Protein AF-A0A7S3CG51-F1 (afdb_monomer_lite)

Radius of gyration: 29.02 Å; chains: 1; bounding box: 61×100×58 Å

Structure (mmCIF, N/CA/C/O backbone):
data_AF-A0A7S3CG51-F1
#
_entry.id   AF-A0A7S3CG51-F1
#
loop_
_atom_site.group_PDB
_atom_site.id
_atom_site.type_symbol
_atom_site.label_atom_id
_atom_site.label_alt_id
_atom_site.label_comp_id
_atom_site.label_asym_id
_atom_site.label_entity_id
_atom_site.label_seq_id
_atom_site.pdbx_PDB_ins_code
_atom_site.Cartn_x
_atom_site.Cartn_y
_atom_site.Cartn_z
_atom_site.occupancy
_atom_site.B_iso_or_equiv
_atom_site.auth_seq_id
_atom_site.auth_comp_id
_atom_site.auth_asym_id
_atom_site.auth_atom_id
_atom_site.pdbx_PDB_model_num
ATOM 1 N N . GLU A 1 1 ? 19.449 -39.402 -20.829 1.00 54.53 1 GLU A N 1
ATOM 2 C CA . GLU A 1 1 ? 18.403 -39.000 -21.798 1.00 54.53 1 GLU A CA 1
ATOM 3 C C . GLU A 1 1 ? 17.010 -38.851 -21.168 1.00 54.53 1 GLU A C 1
ATOM 5 O O . GLU A 1 1 ? 16.388 -37.809 -21.340 1.00 54.53 1 GLU A O 1
ATOM 10 N N . ASP A 1 2 ? 16.545 -39.793 -20.337 1.00 59.62 2 ASP A N 1
ATOM 11 C CA . ASP A 1 2 ? 15.170 -39.766 -19.788 1.00 59.62 2 ASP A CA 1
ATOM 12 C C . ASP A 1 2 ? 14.873 -38.621 -18.780 1.00 59.62 2 ASP A C 1
ATOM 14 O O . ASP A 1 2 ? 13.721 -38.248 -18.547 1.00 59.62 2 ASP A O 1
ATOM 18 N N . ARG A 1 3 ? 15.911 -37.997 -18.199 1.00 52.97 3 ARG A N 1
ATOM 19 C CA . ARG A 1 3 ? 15.779 -36.862 -17.258 1.00 52.97 3 ARG A CA 1
ATOM 20 C C . ARG A 1 3 ? 15.534 -35.525 -17.976 1.00 52.97 3 ARG A C 1
ATOM 22 O O . ARG A 1 3 ? 14.601 -34.810 -17.619 1.00 52.97 3 ARG A O 1
ATOM 29 N N . GLN A 1 4 ? 16.285 -35.253 -19.046 1.00 53.22 4 GLN A N 1
ATOM 30 C CA . GLN A 1 4 ? 16.147 -34.042 -19.872 1.00 53.22 4 GLN A CA 1
ATOM 31 C C . GLN A 1 4 ? 14.803 -34.004 -20.618 1.00 53.22 4 GLN A C 1
ATOM 33 O O . GLN A 1 4 ? 14.160 -32.958 -20.709 1.00 53.22 4 GLN A O 1
ATOM 38 N N . ALA A 1 5 ? 14.305 -35.158 -21.076 1.00 58.53 5 ALA A N 1
ATOM 39 C CA . ALA A 1 5 ? 12.991 -35.251 -21.716 1.00 58.53 5 ALA A CA 1
ATOM 40 C C . ALA A 1 5 ? 11.828 -34.936 -20.750 1.00 58.53 5 ALA A C 1
ATOM 42 O O . ALA A 1 5 ? 10.816 -34.345 -21.146 1.00 58.53 5 ALA A O 1
ATOM 43 N N . ARG A 1 6 ? 11.957 -35.301 -19.465 1.00 60.31 6 ARG A N 1
ATOM 44 C CA . ARG A 1 6 ? 10.964 -34.986 -18.421 1.00 60.31 6 ARG A CA 1
ATOM 45 C C . ARG A 1 6 ? 10.982 -33.508 -18.043 1.00 60.31 6 ARG A C 1
ATOM 47 O O . ARG A 1 6 ? 9.915 -32.933 -17.824 1.00 60.31 6 ARG A O 1
ATOM 54 N N . GLU A 1 7 ? 12.160 -32.903 -18.009 1.00 58.47 7 GLU A N 1
ATOM 55 C CA . GLU A 1 7 ? 12.359 -31.481 -17.729 1.00 58.47 7 GLU A CA 1
ATOM 56 C C . GLU A 1 7 ? 11.764 -30.608 -18.843 1.00 58.47 7 GLU A C 1
ATOM 58 O O . GLU A 1 7 ? 10.876 -29.796 -18.574 1.00 58.47 7 GLU A O 1
ATOM 63 N N . GLY A 1 8 ? 12.052 -30.923 -20.111 1.00 61.09 8 GLY A N 1
ATOM 64 C CA . GLY A 1 8 ? 11.446 -30.231 -21.255 1.00 61.09 8 GLY A CA 1
ATOM 65 C C . GLY A 1 8 ? 9.915 -30.366 -21.330 1.00 61.09 8 GLY A C 1
ATOM 66 O O . GLY A 1 8 ? 9.216 -29.446 -21.763 1.00 61.09 8 GLY A O 1
ATOM 67 N N . ARG A 1 9 ? 9.334 -31.484 -20.861 1.00 65.94 9 ARG A N 1
ATOM 68 C CA . ARG A 1 9 ? 7.866 -31.624 -20.738 1.00 65.94 9 ARG A CA 1
ATOM 69 C C . ARG A 1 9 ? 7.285 -30.774 -19.604 1.00 65.94 9 ARG A C 1
ATOM 71 O O . ARG A 1 9 ? 6.154 -30.297 -19.737 1.00 65.94 9 ARG A O 1
ATOM 78 N N . ARG A 1 10 ? 8.013 -30.589 -18.498 1.00 62.66 10 ARG A N 1
ATOM 79 C CA . ARG A 1 10 ? 7.592 -29.732 -17.375 1.00 62.66 10 ARG A CA 1
ATOM 80 C C . ARG A 1 10 ? 7.621 -28.260 -17.770 1.00 62.66 10 ARG A C 1
ATOM 82 O O . ARG A 1 10 ? 6.628 -27.570 -17.542 1.00 62.66 10 ARG A O 1
ATOM 89 N N . GLU A 1 11 ? 8.670 -27.817 -18.453 1.00 57.81 11 GLU A N 1
ATOM 90 C CA . GLU A 1 11 ? 8.788 -26.442 -18.950 1.00 57.81 11 GLU A CA 1
ATOM 91 C C . GLU A 1 11 ? 7.698 -26.097 -19.966 1.00 57.81 11 GLU A C 1
ATOM 93 O O . GLU A 1 11 ? 7.019 -25.080 -19.828 1.00 57.81 11 GLU A O 1
ATOM 98 N N . ARG A 1 12 ? 7.415 -26.991 -20.924 1.00 65.62 12 ARG A N 1
ATOM 99 C CA . ARG A 1 12 ? 6.317 -26.790 -21.889 1.00 65.62 12 ARG A CA 1
ATOM 100 C C . ARG A 1 12 ? 4.949 -26.698 -21.207 1.00 65.62 12 ARG A C 1
ATOM 102 O O . ARG A 1 12 ? 4.108 -25.898 -21.620 1.00 65.62 12 ARG A O 1
ATOM 109 N N . LYS A 1 13 ? 4.712 -27.480 -20.145 1.00 64.44 13 LYS A N 1
ATOM 110 C CA . LYS A 1 13 ? 3.481 -27.384 -19.337 1.00 64.44 13 LYS A CA 1
ATOM 111 C C . LYS A 1 13 ? 3.416 -26.075 -18.544 1.00 64.44 13 LYS A C 1
ATOM 113 O O . LYS A 1 13 ? 2.346 -25.468 -18.491 1.00 64.44 13 LYS A O 1
ATOM 118 N N . ALA A 1 14 ? 4.531 -25.629 -17.966 1.00 58.81 14 ALA A N 1
ATOM 119 C CA . ALA A 1 14 ? 4.616 -24.363 -17.241 1.00 58.81 14 ALA A CA 1
ATOM 120 C C . ALA A 1 14 ? 4.381 -23.164 -18.173 1.00 58.81 14 ALA A C 1
ATOM 122 O O . ALA A 1 14 ? 3.561 -22.302 -17.863 1.00 58.81 14 ALA A O 1
ATOM 123 N N . PHE A 1 15 ? 4.998 -23.160 -19.357 1.00 55.56 15 PHE A N 1
ATOM 124 C CA . PHE A 1 15 ? 4.798 -22.140 -20.386 1.00 55.56 15 PHE A CA 1
ATOM 125 C C . PHE A 1 15 ? 3.338 -22.074 -20.852 1.00 55.56 15 PHE A C 1
ATOM 127 O O . PHE A 1 15 ? 2.739 -21.000 -20.901 1.00 55.56 15 PHE A O 1
ATOM 134 N N . ARG A 1 16 ? 2.711 -23.231 -21.108 1.00 60.44 16 ARG A N 1
ATOM 135 C CA . ARG A 1 16 ? 1.299 -23.294 -21.517 1.00 60.44 16 ARG A CA 1
ATOM 136 C C . ARG A 1 16 ? 0.353 -22.795 -20.419 1.00 60.44 16 ARG A C 1
ATOM 138 O O . ARG A 1 16 ? -0.634 -22.136 -20.735 1.00 60.44 16 ARG A O 1
ATOM 145 N N . ARG A 1 17 ? 0.666 -23.055 -19.142 1.00 57.91 17 ARG A N 1
ATOM 146 C CA . ARG A 1 17 ? -0.070 -22.494 -17.995 1.00 57.91 17 ARG A CA 1
ATOM 147 C C . ARG A 1 17 ? 0.097 -20.977 -17.890 1.00 57.91 17 ARG A C 1
ATOM 149 O O . ARG A 1 17 ? -0.910 -20.294 -17.751 1.00 57.91 17 ARG A O 1
ATOM 156 N N . ARG A 1 18 ? 1.320 -20.450 -18.023 1.00 61.66 18 ARG A N 1
ATOM 157 C CA . ARG A 1 18 ? 1.586 -18.997 -18.016 1.00 61.66 18 ARG A CA 1
ATOM 158 C C . ARG A 1 18 ? 0.823 -18.282 -19.136 1.00 61.66 18 ARG A C 1
ATOM 160 O O . ARG A 1 18 ? 0.138 -17.301 -18.872 1.00 61.66 18 ARG A O 1
ATOM 167 N N . LYS A 1 19 ? 0.831 -18.844 -20.350 1.00 50.97 19 LYS A N 1
ATOM 168 C CA . LYS A 1 19 ? 0.079 -18.307 -21.496 1.00 50.97 19 LYS A CA 1
ATOM 169 C C . LYS A 1 19 ? -1.438 -18.312 -21.261 1.00 50.97 19 LYS A C 1
ATOM 171 O O . LYS A 1 19 ? -2.120 -17.369 -21.640 1.00 50.97 19 LYS A O 1
ATOM 176 N N . LEU A 1 20 ? -1.973 -19.344 -20.604 1.00 51.50 20 LEU A N 1
ATOM 177 C CA . LEU A 1 20 ? -3.402 -19.423 -20.279 1.00 51.50 20 LEU A CA 1
ATOM 178 C C . LEU A 1 20 ? -3.821 -18.389 -19.219 1.00 51.50 20 LEU A C 1
ATOM 180 O O . LEU A 1 20 ? -4.910 -17.825 -19.313 1.00 51.50 20 LEU A O 1
ATOM 184 N N . VAL A 1 21 ? -2.964 -18.139 -18.223 1.00 53.03 21 VAL A N 1
ATOM 185 C CA . VAL A 1 21 ? -3.196 -17.108 -17.199 1.00 53.03 21 VAL A CA 1
ATOM 186 C C . VAL A 1 21 ? -3.175 -15.716 -17.831 1.00 53.03 21 VAL A C 1
ATOM 188 O O . VAL A 1 21 ? -4.117 -14.962 -17.609 1.00 53.03 21 VAL A O 1
ATOM 191 N N . ALA A 1 22 ? -2.193 -15.419 -18.689 1.00 44.12 22 ALA A N 1
ATOM 192 C CA . ALA A 1 22 ? -2.109 -14.146 -19.412 1.00 44.12 22 ALA A CA 1
ATOM 193 C C . ALA A 1 22 ? -3.380 -13.862 -20.235 1.00 44.12 22 ALA A C 1
ATOM 195 O O . ALA A 1 22 ? -4.021 -12.833 -20.046 1.00 44.12 22 ALA A O 1
ATOM 196 N N . VAL A 1 23 ? -3.845 -14.838 -21.026 1.00 48.78 23 VAL A N 1
ATOM 197 C CA . VAL A 1 23 ? -5.088 -14.712 -21.815 1.00 48.78 23 VAL A CA 1
ATOM 198 C C . VAL A 1 23 ? -6.322 -14.504 -20.923 1.00 48.78 23 VAL A C 1
ATOM 200 O O . VAL A 1 23 ? -7.277 -13.826 -21.309 1.00 48.78 23 VAL A O 1
ATOM 203 N N . ARG A 1 24 ? -6.350 -15.090 -19.718 1.00 50.72 24 ARG A N 1
ATOM 204 C CA . ARG A 1 24 ? -7.465 -14.911 -18.774 1.00 50.72 24 ARG A CA 1
ATOM 205 C C . ARG A 1 24 ? -7.469 -13.511 -18.155 1.00 50.72 24 ARG A C 1
ATOM 207 O O . ARG A 1 24 ? -8.556 -12.967 -17.959 1.00 50.72 24 ARG A O 1
ATOM 214 N N . VAL A 1 25 ? -6.292 -12.949 -17.880 1.00 49.88 25 VAL A N 1
ATOM 215 C CA . VAL A 1 25 ? -6.116 -11.579 -17.375 1.00 49.88 25 VAL A CA 1
ATOM 216 C C . VAL A 1 25 ? -6.491 -10.561 -18.452 1.00 49.88 25 VAL A C 1
ATOM 218 O O . VAL A 1 25 ? -7.339 -9.712 -18.189 1.00 49.88 25 VAL A O 1
ATOM 221 N N . GLU A 1 26 ? -5.991 -10.714 -19.682 1.00 45.69 26 GLU A N 1
ATOM 222 C CA . GLU A 1 26 ? -6.343 -9.859 -20.831 1.00 45.69 26 GLU A CA 1
ATOM 223 C C . GLU A 1 26 ? -7.862 -9.804 -21.050 1.00 45.69 26 GLU A C 1
ATOM 225 O O . GLU A 1 26 ? -8.464 -8.730 -21.069 1.00 45.69 26 GLU A O 1
ATOM 230 N N . ARG A 1 27 ? -8.528 -10.967 -21.091 1.00 54.94 27 ARG A N 1
ATOM 231 C CA . ARG A 1 27 ? -9.995 -11.049 -21.232 1.00 54.94 27 ARG A CA 1
ATOM 232 C C . ARG A 1 27 ? -10.758 -10.513 -20.019 1.00 54.94 27 ARG A C 1
ATOM 234 O O . ARG A 1 27 ? -11.945 -10.197 -20.125 1.00 54.94 27 ARG A O 1
ATOM 241 N N . GLY A 1 28 ? -10.149 -10.509 -18.835 1.00 56.53 28 GLY A N 1
ATOM 242 C CA . GLY A 1 28 ? -10.710 -9.871 -17.644 1.00 56.53 28 GLY A CA 1
ATOM 243 C C . GLY A 1 28 ? -10.688 -8.352 -17.788 1.00 56.53 28 GLY A C 1
ATOM 244 O O . GLY A 1 28 ? -11.709 -7.697 -17.592 1.00 56.53 28 GLY A O 1
ATOM 245 N N . MET A 1 29 ? -9.554 -7.819 -18.233 1.00 44.84 29 MET A N 1
ATOM 246 C CA . MET A 1 29 ? -9.313 -6.388 -18.368 1.00 44.84 29 MET A CA 1
ATOM 247 C C . MET A 1 29 ? -10.099 -5.766 -19.530 1.00 44.84 29 MET A C 1
ATOM 249 O O . MET A 1 29 ? -10.729 -4.728 -19.345 1.00 44.84 29 MET A O 1
ATOM 253 N N . GLU A 1 30 ? -10.201 -6.439 -20.682 1.00 49.62 30 GLU A N 1
ATOM 254 C CA . GLU A 1 30 ? -11.070 -5.999 -21.788 1.00 49.62 30 GLU A CA 1
ATOM 255 C C . GLU A 1 30 ? -12.542 -5.878 -21.368 1.00 49.62 30 GLU A C 1
ATOM 257 O O . GLU A 1 30 ? -13.256 -4.984 -21.827 1.00 49.62 30 GLU A O 1
ATOM 262 N N . ARG A 1 31 ? -13.017 -6.754 -20.472 1.00 59.53 31 ARG A N 1
ATOM 263 C CA . ARG A 1 31 ? -14.387 -6.682 -19.939 1.00 59.53 31 ARG A CA 1
ATOM 264 C C . ARG A 1 31 ? -14.586 -5.489 -19.009 1.00 59.53 31 ARG A C 1
ATOM 266 O O . ARG A 1 31 ? -15.655 -4.881 -19.047 1.00 59.53 31 ARG A O 1
ATOM 273 N N . VAL A 1 32 ? -13.572 -5.137 -18.221 1.00 52.94 32 VAL A N 1
ATOM 274 C CA . VAL A 1 32 ? -13.582 -3.939 -17.366 1.00 52.94 32 VAL A CA 1
ATOM 275 C C . VAL A 1 32 ? -13.578 -2.672 -18.224 1.00 52.94 32 VAL A C 1
ATOM 277 O O . VAL A 1 32 ? -14.420 -1.799 -18.023 1.00 52.94 32 VAL A O 1
ATOM 280 N N . LEU A 1 33 ? -12.718 -2.610 -19.246 1.00 45.56 33 LEU A N 1
ATOM 281 C CA . LEU A 1 33 ? -12.627 -1.465 -20.158 1.00 45.56 33 LEU A CA 1
ATOM 282 C C . LEU A 1 33 ? -13.911 -1.274 -20.982 1.00 45.56 33 LEU A C 1
ATOM 284 O O . LEU A 1 33 ? -14.405 -0.153 -21.099 1.00 45.56 33 LEU A O 1
ATOM 288 N N . ARG A 1 34 ? -14.519 -2.362 -21.480 1.00 52.03 34 ARG A N 1
ATOM 289 C CA . ARG A 1 34 ? -15.816 -2.300 -22.178 1.00 52.03 34 ARG A CA 1
ATOM 290 C C . ARG A 1 34 ? -16.937 -1.792 -21.270 1.00 52.03 34 ARG A C 1
ATOM 292 O O . ARG A 1 34 ? -17.742 -0.974 -21.711 1.00 52.03 34 ARG A O 1
ATOM 299 N N . ARG A 1 35 ? -16.964 -2.209 -19.998 1.00 56.00 35 ARG A N 1
ATOM 300 C CA . ARG A 1 35 ? -17.926 -1.691 -19.009 1.00 56.00 35 ARG A CA 1
ATOM 301 C C . ARG A 1 35 ? -17.716 -0.202 -18.731 1.00 56.00 35 ARG A C 1
ATOM 303 O O . ARG A 1 35 ? -18.694 0.542 -18.746 1.00 56.00 35 ARG A O 1
ATOM 310 N N . ALA A 1 36 ? -16.469 0.244 -18.579 1.00 45.34 36 ALA A N 1
ATOM 311 C CA . ALA A 1 36 ? -16.141 1.658 -18.386 1.00 45.34 36 ALA A CA 1
ATOM 312 C C . ALA A 1 36 ? -16.573 2.530 -19.582 1.00 45.34 36 ALA A C 1
ATOM 314 O O . ALA A 1 36 ? -17.086 3.628 -19.390 1.00 45.34 36 ALA A O 1
ATOM 315 N N . SER A 1 37 ? -16.456 2.014 -20.812 1.00 45.22 37 SER A N 1
ATOM 316 C CA . SER A 1 37 ? -16.889 2.716 -22.032 1.00 45.22 37 SER A CA 1
ATOM 317 C C . SER A 1 37 ? -18.409 2.751 -22.261 1.00 45.22 37 SER A C 1
ATOM 319 O O . SER A 1 37 ? -18.877 3.507 -23.106 1.00 45.22 37 SER A O 1
ATOM 321 N N . SER A 1 38 ? -19.182 1.947 -21.522 1.00 47.28 38 SER A N 1
ATOM 322 C CA . SER A 1 38 ? -20.647 1.851 -21.656 1.00 47.28 38 SER A CA 1
ATOM 323 C C . SER A 1 38 ? -21.433 2.718 -20.662 1.00 47.28 38 SER A C 1
ATOM 325 O O . SER A 1 38 ? -22.662 2.707 -20.678 1.00 47.28 38 SER A O 1
ATOM 327 N N . LEU A 1 39 ? -20.744 3.473 -19.799 1.00 41.91 39 LEU A N 1
ATOM 328 C CA . LEU A 1 39 ? -21.374 4.376 -18.836 1.00 41.91 39 LEU A CA 1
ATOM 329 C C . LEU A 1 39 ? -21.783 5.700 -19.520 1.00 41.91 39 LEU A C 1
ATOM 331 O O . LEU A 1 39 ? -20.926 6.384 -20.090 1.00 41.91 39 LEU A O 1
ATOM 335 N N . PRO A 1 40 ? -23.064 6.110 -19.466 1.00 37.38 40 PRO A N 1
ATOM 336 C CA . PRO A 1 40 ? -23.497 7.386 -20.022 1.00 37.38 40 PRO A CA 1
ATOM 337 C C . PRO A 1 40 ? -23.028 8.530 -19.110 1.00 37.38 40 PRO A C 1
ATOM 339 O O . PRO A 1 40 ? -23.548 8.712 -18.014 1.00 37.38 40 PRO A O 1
ATOM 342 N N . GLY A 1 41 ? -22.030 9.301 -19.556 1.00 44.19 41 GLY A N 1
ATOM 343 C CA . GLY A 1 41 ? -21.537 10.467 -18.807 1.00 44.19 41 GLY A CA 1
ATOM 344 C C . GLY A 1 41 ? -20.186 11.047 -19.237 1.00 44.19 41 GLY A C 1
ATOM 345 O O . GLY A 1 41 ? -19.876 12.177 -18.872 1.00 44.19 41 GLY A O 1
ATOM 346 N N . ALA A 1 42 ? -19.392 10.346 -20.052 1.00 38.97 42 ALA A N 1
ATOM 347 C CA . ALA A 1 42 ? -18.091 10.846 -20.506 1.00 38.97 42 ALA A CA 1
ATOM 348 C C . ALA A 1 42 ? -18.226 11.897 -21.631 1.00 38.97 42 ALA A C 1
ATOM 350 O O . ALA A 1 42 ? -17.941 11.633 -22.801 1.00 38.97 42 ALA A O 1
ATOM 351 N N . ARG A 1 43 ? -18.663 13.117 -21.292 1.00 33.84 43 ARG A N 1
ATOM 352 C CA . ARG A 1 43 ? -18.442 14.287 -22.153 1.00 33.84 43 ARG A CA 1
ATOM 353 C C . ARG A 1 43 ? -16.974 14.701 -22.045 1.00 33.84 43 ARG A C 1
ATOM 355 O O . ARG A 1 43 ? -16.485 15.023 -20.969 1.00 33.84 43 ARG A O 1
ATOM 362 N N . ARG A 1 44 ? -16.284 14.681 -23.187 1.00 42.22 44 ARG A N 1
ATOM 363 C CA . ARG A 1 44 ? -14.922 15.191 -23.377 1.00 42.22 44 ARG A CA 1
ATOM 364 C C . ARG A 1 44 ? -14.882 16.695 -23.086 1.00 42.22 44 ARG A C 1
ATOM 366 O O . ARG A 1 44 ? -15.563 17.451 -23.773 1.00 42.22 44 ARG A O 1
ATOM 373 N N . SER A 1 45 ? -14.044 17.131 -22.149 1.00 28.94 45 SER A N 1
ATOM 374 C CA . SER A 1 45 ? -13.582 18.520 -22.068 1.00 28.94 45 SER A CA 1
ATOM 375 C C . SER A 1 45 ? -12.127 18.587 -22.533 1.00 28.94 45 SER A C 1
ATOM 377 O O . SER A 1 45 ? -11.190 18.404 -21.761 1.00 28.94 45 SER A O 1
ATOM 379 N N . THR A 1 46 ? -11.937 18.820 -23.826 1.00 36.75 46 THR A N 1
ATOM 380 C CA . THR A 1 46 ? -10.688 19.363 -24.363 1.00 36.75 46 THR A CA 1
ATOM 381 C C . THR A 1 46 ? -10.671 20.858 -24.059 1.00 36.75 46 THR A C 1
ATOM 383 O O . THR A 1 46 ? -11.465 21.602 -24.631 1.00 36.75 46 THR A O 1
ATOM 386 N N . GLY A 1 47 ? -9.802 21.299 -23.154 1.00 27.81 47 GLY A N 1
ATOM 387 C CA . GLY A 1 47 ? -9.632 22.713 -22.826 1.00 27.81 47 GLY A CA 1
ATOM 388 C C . GLY A 1 47 ? -8.254 22.950 -22.230 1.00 27.81 47 GLY A C 1
ATOM 389 O O . GLY A 1 47 ? -8.020 22.644 -21.068 1.00 27.81 47 GLY A O 1
ATOM 390 N N . ALA A 1 48 ? -7.337 23.437 -23.062 1.00 29.38 48 ALA A N 1
ATOM 391 C CA . ALA A 1 48 ? -5.998 23.855 -22.678 1.00 29.38 48 ALA A CA 1
ATOM 392 C C . ALA A 1 48 ? -6.052 25.061 -21.720 1.00 29.38 48 ALA A C 1
ATOM 394 O O . ALA A 1 48 ? -6.791 26.012 -21.969 1.00 29.38 48 ALA A O 1
ATOM 395 N N . CYS A 1 49 ? -5.241 25.042 -20.660 1.00 24.31 49 CYS A N 1
ATOM 396 C CA . CYS A 1 49 ? -4.995 26.196 -19.793 1.00 24.31 49 CYS A CA 1
ATOM 397 C C . CYS A 1 49 ? -3.818 27.026 -20.333 1.00 24.31 49 CYS A C 1
ATOM 399 O O . CYS A 1 49 ? -2.716 26.483 -20.433 1.00 24.31 49 CYS A O 1
ATOM 401 N N . PRO A 1 50 ? -3.981 28.334 -20.603 1.00 30.78 50 PRO A N 1
ATOM 402 C CA . PRO A 1 50 ? -2.865 29.254 -20.740 1.00 30.78 50 PRO A CA 1
ATOM 403 C C . PRO A 1 50 ? -2.736 30.096 -19.462 1.00 30.78 50 PRO A C 1
ATOM 405 O O . PRO A 1 50 ? -3.621 30.884 -19.134 1.00 30.78 50 PRO A O 1
ATOM 408 N N . VAL A 1 51 ? -1.617 29.970 -18.747 1.00 27.31 51 VAL A N 1
ATOM 409 C CA . VAL A 1 51 ? -1.219 30.942 -17.718 1.00 27.31 51 VAL A CA 1
ATOM 410 C C . VAL A 1 51 ? 0.150 31.480 -18.093 1.00 27.31 51 VAL A C 1
ATOM 412 O O . VAL A 1 51 ? 1.161 30.834 -17.855 1.00 27.31 51 VAL A O 1
ATOM 415 N N . LEU A 1 52 ? 0.163 32.664 -18.702 1.00 26.14 52 LEU A N 1
ATOM 416 C CA . LEU A 1 52 ? 1.304 33.575 -18.774 1.00 26.14 52 LEU A CA 1
ATOM 417 C C . LEU A 1 52 ? 0.772 34.949 -19.195 1.00 26.14 52 LEU A C 1
ATOM 419 O O . LEU A 1 52 ? 0.327 35.099 -20.329 1.00 26.14 52 LEU A O 1
ATOM 423 N N . ALA A 1 53 ? 0.811 35.929 -18.284 1.00 25.66 53 ALA A N 1
ATOM 424 C CA . ALA A 1 53 ? 1.312 37.290 -18.529 1.00 25.66 53 ALA A CA 1
ATOM 425 C C . ALA A 1 53 ? 0.792 38.323 -17.507 1.00 25.66 53 ALA A C 1
ATOM 427 O O . ALA A 1 53 ? -0.412 38.503 -17.356 1.00 25.66 53 ALA A O 1
ATOM 428 N N . ARG A 1 54 ? 1.753 39.126 -17.010 1.00 28.62 54 ARG A N 1
ATOM 429 C CA . ARG A 1 54 ? 1.644 40.515 -16.499 1.00 28.62 54 ARG A CA 1
ATOM 430 C C . ARG A 1 54 ? 1.057 40.668 -15.079 1.00 28.62 54 ARG A C 1
ATOM 432 O O . ARG A 1 54 ? 0.084 40.028 -14.737 1.00 28.62 54 ARG A O 1
ATOM 439 N N . ARG A 1 55 ? 1.587 41.530 -14.202 1.00 27.33 55 ARG A N 1
ATOM 440 C CA . ARG A 1 55 ? 2.345 42.777 -14.413 1.00 27.33 55 ARG A CA 1
ATOM 441 C C . ARG A 1 55 ? 3.102 43.169 -13.134 1.00 27.33 55 ARG A C 1
ATOM 443 O O . ARG A 1 55 ? 2.659 42.868 -12.033 1.00 27.33 55 ARG A O 1
ATOM 450 N N . ALA A 1 56 ? 4.213 43.869 -13.328 1.00 24.72 56 ALA A N 1
ATOM 451 C CA . ALA A 1 56 ? 4.970 44.578 -12.309 1.00 24.72 56 ALA A CA 1
ATOM 452 C C . ALA A 1 56 ? 4.424 46.003 -12.071 1.00 24.72 56 ALA A C 1
ATOM 454 O O . ALA A 1 56 ? 3.793 46.567 -12.965 1.00 24.72 56 ALA A O 1
ATOM 455 N N . ALA A 1 57 ? 4.851 46.553 -10.928 1.00 26.14 57 ALA A N 1
ATOM 456 C CA . ALA A 1 57 ? 5.195 47.952 -10.646 1.00 26.14 57 ALA A CA 1
ATOM 457 C C . ALA A 1 57 ? 4.147 48.915 -10.041 1.00 26.14 57 ALA A C 1
ATOM 459 O O . ALA A 1 57 ? 2.980 48.915 -10.412 1.00 26.14 57 ALA A O 1
ATOM 460 N N . GLU A 1 58 ? 4.717 49.782 -9.182 1.00 29.48 58 GLU A N 1
ATOM 461 C CA . GLU A 1 58 ? 4.251 51.076 -8.638 1.00 29.48 58 GLU A CA 1
ATOM 462 C C . GLU A 1 58 ? 3.428 51.028 -7.329 1.00 29.48 58 GLU A C 1
ATOM 464 O O . GLU A 1 58 ? 2.506 50.238 -7.202 1.00 29.48 58 GLU A O 1
ATOM 469 N N . SER A 1 59 ? 3.654 51.839 -6.281 1.00 27.19 59 SER A N 1
ATOM 470 C CA . SER A 1 59 ? 4.671 52.856 -5.927 1.00 27.19 59 SER A CA 1
ATOM 471 C C . SER A 1 59 ? 4.282 53.513 -4.578 1.00 27.19 59 SER A C 1
ATOM 473 O O . SER A 1 59 ? 3.091 53.682 -4.341 1.00 27.19 59 SER A O 1
ATOM 475 N N . GLY A 1 60 ? 5.264 53.982 -3.782 1.00 26.36 60 GLY A N 1
ATOM 476 C CA . GLY A 1 60 ? 5.147 55.078 -2.778 1.00 26.36 60 GLY A CA 1
ATOM 477 C C . GLY A 1 60 ? 4.526 54.706 -1.417 1.00 26.36 60 GLY A C 1
ATOM 478 O O . GLY A 1 60 ? 3.424 54.190 -1.369 1.00 26.36 60 GLY A O 1
ATOM 479 N N . GLY A 1 61 ? 5.196 54.840 -0.259 1.00 25.05 61 GLY A N 1
ATOM 480 C CA . GLY A 1 61 ? 5.599 56.098 0.413 1.00 25.05 61 GLY A CA 1
ATOM 481 C C . GLY A 1 61 ? 4.424 56.619 1.278 1.00 25.05 61 GLY A C 1
ATOM 482 O O . GLY A 1 61 ? 3.331 56.727 0.757 1.00 25.05 61 GLY A O 1
ATOM 483 N N . ALA A 1 62 ? 4.484 56.967 2.570 1.00 30.05 62 ALA A N 1
ATOM 484 C CA . ALA A 1 62 ? 5.563 57.323 3.481 1.00 30.05 62 ALA A CA 1
ATOM 485 C C . ALA A 1 62 ? 5.062 57.342 4.959 1.00 30.05 62 ALA A C 1
ATOM 487 O O . ALA A 1 62 ? 3.904 57.637 5.219 1.00 30.05 62 ALA A O 1
ATOM 488 N N . ARG A 1 63 ? 5.983 57.042 5.894 1.00 29.20 63 ARG A N 1
ATOM 489 C CA . ARG A 1 63 ? 6.318 57.695 7.194 1.00 29.20 63 ARG A CA 1
ATOM 490 C C . ARG A 1 63 ? 5.261 58.411 8.077 1.00 29.20 63 ARG A C 1
ATOM 492 O O . ARG A 1 63 ? 4.584 59.321 7.625 1.00 29.20 63 ARG A O 1
ATOM 499 N N . GLY A 1 64 ? 5.403 58.199 9.401 1.00 27.62 64 GLY A N 1
ATOM 500 C CA . GLY A 1 64 ? 5.155 59.199 10.472 1.00 27.62 64 GLY A CA 1
ATOM 501 C C . GLY A 1 64 ? 4.393 58.655 11.695 1.00 27.62 64 GLY A C 1
ATOM 502 O O . GLY A 1 64 ? 3.175 58.618 11.680 1.00 27.62 64 GLY A O 1
ATOM 503 N N . LEU A 1 65 ? 5.049 58.003 12.664 1.00 30.00 65 LEU A N 1
ATOM 504 C CA . LEU A 1 65 ? 5.480 58.521 13.987 1.00 30.00 65 LEU A CA 1
ATOM 505 C C . LEU A 1 65 ? 4.425 59.225 14.882 1.00 30.00 65 LEU A C 1
ATOM 507 O O . LEU A 1 65 ? 4.042 60.360 14.637 1.00 30.00 65 LEU A O 1
ATOM 511 N N . LEU A 1 66 ? 4.176 58.556 16.023 1.00 27.66 66 LEU A N 1
ATOM 512 C CA . LEU A 1 66 ? 4.038 59.046 17.411 1.00 27.66 66 LEU A CA 1
ATOM 513 C C . LEU A 1 66 ? 2.913 60.028 17.795 1.00 27.66 66 LEU A C 1
ATOM 515 O O . LEU A 1 66 ? 2.956 61.202 17.448 1.00 27.66 66 LEU A O 1
ATOM 519 N N . ARG A 1 67 ? 2.097 59.610 18.782 1.00 30.17 67 ARG A N 1
ATOM 520 C CA . ARG A 1 67 ? 2.052 60.241 20.124 1.00 30.17 67 ARG A CA 1
ATOM 521 C C . ARG A 1 67 ? 1.261 59.413 21.154 1.00 30.17 67 ARG A C 1
ATOM 523 O O . ARG A 1 67 ? 0.244 58.812 20.837 1.00 30.17 67 ARG A O 1
ATOM 530 N N . GLN A 1 68 ? 1.778 59.402 22.385 1.00 29.56 68 GLN A N 1
ATOM 531 C CA . GLN A 1 68 ? 1.192 58.853 23.616 1.00 29.56 68 GLN A CA 1
ATOM 532 C C . GLN A 1 68 ? 0.270 59.874 24.322 1.00 29.56 68 GLN A C 1
ATOM 534 O O . GLN A 1 68 ? 0.448 61.077 24.139 1.00 29.56 68 GLN A O 1
ATOM 539 N N . GLY A 1 69 ? -0.597 59.387 25.225 1.00 28.88 69 GLY A N 1
ATOM 540 C CA . GLY A 1 69 ? -1.262 60.150 26.305 1.00 28.88 69 GLY A CA 1
ATOM 541 C C . GLY A 1 69 ? -2.688 59.641 26.570 1.00 28.88 69 GLY A C 1
ATOM 542 O O . GLY A 1 69 ? -3.549 59.831 25.727 1.00 28.88 69 GLY A O 1
ATOM 543 N N . ARG A 1 70 ? -2.911 58.761 27.559 1.00 29.53 70 ARG A N 1
ATOM 544 C CA . ARG A 1 70 ? -3.249 58.997 28.987 1.00 29.53 70 ARG A CA 1
ATOM 545 C C . ARG A 1 70 ? -4.742 59.276 29.274 1.00 29.53 70 ARG A C 1
ATOM 547 O O . ARG A 1 70 ? -5.246 60.332 28.931 1.00 29.53 70 ARG A O 1
ATOM 554 N N . ASP A 1 71 ? -5.298 58.335 30.046 1.00 27.97 71 ASP A N 1
ATOM 555 C CA . ASP A 1 71 ? -6.193 58.482 31.212 1.00 27.97 71 ASP A CA 1
ATOM 556 C C . ASP A 1 71 ? -7.680 58.861 31.039 1.00 27.97 71 ASP A C 1
ATOM 558 O O . ASP A 1 71 ? -8.036 59.705 30.224 1.00 27.97 71 ASP A O 1
ATOM 562 N N . GLY A 1 72 ? -8.538 58.261 31.883 1.00 28.14 72 GLY A N 1
ATOM 563 C CA . GLY A 1 72 ? -9.906 58.747 32.138 1.00 28.14 72 GLY A CA 1
ATOM 564 C C . GLY A 1 72 ? -11.064 57.740 32.035 1.00 28.14 72 GLY A C 1
ATOM 565 O O . GLY A 1 72 ? -11.682 57.594 30.988 1.00 28.14 72 GLY A O 1
ATOM 566 N N . THR A 1 73 ? -11.371 57.092 33.165 1.00 31.11 73 THR A N 1
ATOM 567 C CA . THR A 1 73 ? -12.719 56.912 33.765 1.00 31.11 73 THR A CA 1
ATOM 568 C C . THR A 1 73 ? -13.937 56.460 32.919 1.00 31.11 73 THR A C 1
ATOM 570 O O . THR A 1 73 ? -14.480 57.167 32.076 1.00 31.11 73 THR A O 1
ATOM 573 N N . ARG A 1 74 ? -14.490 55.291 33.298 1.00 33.50 74 ARG A N 1
ATOM 574 C CA . ARG A 1 74 ? -15.858 54.822 32.971 1.00 33.50 74 ARG A CA 1
ATOM 575 C C . ARG A 1 74 ? -16.937 55.698 33.626 1.00 33.50 74 ARG A C 1
ATOM 577 O O . ARG A 1 74 ? -16.765 56.098 34.777 1.00 33.50 74 ARG A O 1
ATOM 584 N N . PRO A 1 75 ? -18.128 55.770 33.004 1.00 33.69 75 PRO A N 1
ATOM 585 C CA . PRO A 1 75 ? -19.345 55.527 33.773 1.00 33.69 75 PRO A CA 1
ATOM 586 C C . PRO A 1 75 ? -20.311 54.523 33.121 1.00 33.69 75 PRO A C 1
ATOM 588 O O . PRO A 1 75 ? -20.246 54.184 31.941 1.00 33.69 75 PRO A O 1
ATOM 591 N N . SER A 1 76 ? -21.176 54.017 33.992 1.00 30.86 76 SER A N 1
ATOM 592 C CA . SER A 1 76 ? -22.197 52.982 33.853 1.00 30.86 76 SER A CA 1
ATOM 593 C C . SER A 1 76 ? -23.240 53.230 32.759 1.00 30.86 76 SER A C 1
ATOM 595 O O . SER A 1 76 ? -23.655 54.359 32.504 1.00 30.86 76 SER A O 1
ATOM 597 N N . ARG A 1 77 ? -23.756 52.139 32.173 1.00 34.38 77 ARG A N 1
ATOM 598 C CA . ARG A 1 77 ? -25.007 52.166 31.409 1.00 34.38 77 ARG A CA 1
ATOM 599 C C . ARG A 1 77 ? -25.824 50.885 31.611 1.00 34.38 77 ARG A C 1
ATOM 601 O O . ARG A 1 77 ? -25.453 49.805 31.172 1.00 34.38 77 ARG A O 1
ATOM 608 N N . THR A 1 78 ? -26.885 51.091 32.382 1.00 32.03 78 THR A N 1
ATOM 609 C CA . THR A 1 78 ? -28.230 50.504 32.416 1.00 32.03 78 THR A CA 1
ATOM 610 C C . THR A 1 78 ? -28.495 49.200 31.655 1.00 32.03 78 THR A C 1
ATOM 612 O O . THR A 1 78 ? -28.370 49.120 30.436 1.00 32.03 78 THR A O 1
ATOM 615 N N . VAL A 1 79 ? -28.983 48.219 32.417 1.00 37.50 79 VAL A N 1
ATOM 616 C CA . VAL A 1 79 ? -29.573 46.951 31.977 1.00 37.50 79 VAL A CA 1
ATOM 617 C C . VAL A 1 79 ? -30.881 47.222 31.225 1.00 37.50 79 VAL A C 1
ATOM 619 O O . VAL A 1 79 ? -31.797 47.828 31.777 1.00 37.50 79 VAL A O 1
ATOM 622 N N . LEU A 1 80 ? -30.975 46.751 29.982 1.00 34.25 80 LEU A N 1
ATOM 623 C CA . LEU A 1 80 ? -32.220 46.637 29.222 1.00 34.25 80 LEU A CA 1
ATOM 624 C C . LEU A 1 80 ? -32.382 45.170 28.816 1.00 34.25 80 LEU A C 1
ATOM 626 O O . LEU A 1 80 ? -31.544 44.610 28.111 1.00 34.25 80 LEU A O 1
ATOM 630 N N . SER A 1 81 ? -33.441 44.550 29.328 1.00 36.34 81 SER A N 1
ATOM 631 C CA . SER A 1 81 ? -33.823 43.163 29.069 1.00 36.34 81 SER A CA 1
ATOM 632 C C . SER A 1 81 ? -34.136 42.937 27.581 1.00 36.34 81 SER A C 1
ATOM 634 O O . SER A 1 81 ? -34.698 43.828 26.939 1.00 36.34 81 SER A O 1
ATOM 636 N N . PRO A 1 82 ? -33.813 41.761 27.015 1.00 38.72 82 PRO A N 1
ATOM 637 C CA . PRO A 1 82 ? -34.043 41.480 25.603 1.00 38.72 82 PRO A CA 1
ATOM 638 C C . PRO A 1 82 ? -35.536 41.258 25.289 1.00 38.72 82 PRO A C 1
ATOM 640 O O . PRO A 1 82 ? -36.287 40.797 26.153 1.00 38.72 82 PRO A O 1
ATOM 643 N N . PRO A 1 83 ? -35.978 41.540 24.049 1.00 38.41 83 PRO A N 1
ATOM 644 C CA . PRO A 1 83 ? -37.342 41.269 23.622 1.00 38.41 83 PRO A CA 1
ATOM 645 C C . PRO A 1 83 ? -37.586 39.762 23.470 1.00 38.41 83 PRO A C 1
ATOM 647 O O . PRO A 1 83 ? -36.747 39.012 22.967 1.00 38.41 83 PRO A O 1
ATOM 650 N N . VAL A 1 84 ? -38.775 39.341 23.900 1.00 37.62 84 VAL A N 1
ATOM 651 C CA . VAL A 1 84 ? -39.312 37.981 23.796 1.00 37.62 84 VAL A CA 1
ATOM 652 C C . VAL A 1 84 ? -39.345 37.556 22.326 1.00 37.62 84 VAL A C 1
ATOM 654 O O . VAL A 1 84 ? -40.084 38.119 21.520 1.00 37.62 84 VAL A O 1
ATOM 657 N N . ARG A 1 85 ? -38.532 36.558 21.967 1.00 35.97 85 ARG A N 1
ATOM 658 C CA . ARG A 1 85 ? -38.567 35.921 20.647 1.00 35.97 85 ARG A CA 1
ATOM 659 C C . ARG A 1 85 ? -39.609 34.805 20.685 1.00 35.97 85 ARG A C 1
ATOM 661 O O . ARG A 1 85 ? -39.542 33.931 21.545 1.00 35.97 85 ARG A O 1
ATOM 668 N N . ALA A 1 86 ? -40.572 34.869 19.768 1.00 35.19 86 ALA A N 1
ATOM 669 C CA . ALA A 1 86 ? -41.619 33.872 19.597 1.00 35.19 86 ALA A CA 1
ATOM 670 C C . ALA A 1 86 ? -41.023 32.458 19.492 1.00 35.19 86 ALA A C 1
ATOM 672 O O . ALA A 1 86 ? -40.096 32.220 18.713 1.00 35.19 86 ALA A O 1
ATOM 673 N N . ALA A 1 87 ? -41.560 31.535 20.291 1.00 34.50 87 ALA A N 1
ATOM 674 C CA . ALA A 1 87 ? -41.221 30.126 20.237 1.00 34.50 87 ALA A CA 1
ATOM 675 C C . ALA A 1 87 ? -41.691 29.550 18.897 1.00 34.50 87 ALA A C 1
ATOM 677 O O . ALA A 1 87 ? -42.879 29.328 18.678 1.00 34.50 87 ALA A O 1
ATOM 678 N N . VAL A 1 88 ? -40.745 29.317 17.993 1.00 33.59 88 VAL A N 1
ATOM 679 C CA . VAL A 1 88 ? -40.945 28.405 16.870 1.00 33.59 88 VAL A CA 1
ATOM 680 C C . VAL A 1 88 ? -40.831 27.005 17.455 1.00 33.59 88 VAL A C 1
ATOM 682 O O . VAL A 1 88 ? -39.750 26.579 17.857 1.00 33.59 88 VAL A O 1
ATOM 685 N N . SER A 1 89 ? -41.960 26.315 17.564 1.00 35.34 89 SER A N 1
ATOM 686 C CA . SER A 1 89 ? -42.009 24.888 17.849 1.00 35.34 89 SER A CA 1
ATOM 687 C C . SER A 1 89 ? -41.300 24.147 16.716 1.00 35.34 89 SER A C 1
ATOM 689 O O . SER A 1 89 ? -41.882 23.903 15.661 1.00 35.34 89 SER A O 1
ATOM 691 N N . SER A 1 90 ? -40.019 23.835 16.904 1.00 37.72 90 SER A N 1
ATOM 692 C CA . SER A 1 90 ? -39.317 22.900 16.036 1.00 37.72 90 SER A CA 1
ATOM 693 C C . SER A 1 90 ? -39.827 21.504 16.363 1.00 37.72 90 SER A C 1
ATOM 695 O O . SER A 1 90 ? -39.464 20.935 17.394 1.00 37.72 90 SER A O 1
ATOM 697 N N . GLU A 1 91 ? -40.686 20.972 15.501 1.00 36.28 91 GLU A N 1
ATOM 698 C CA . GLU A 1 91 ? -41.002 19.551 15.473 1.00 36.28 91 GLU A CA 1
ATOM 699 C C . GLU A 1 91 ? -39.689 18.768 15.400 1.00 36.28 91 GLU A C 1
ATOM 701 O O . GLU A 1 91 ? -38.968 18.780 14.398 1.00 36.28 91 GLU A O 1
ATOM 706 N N . SER A 1 92 ? -39.349 18.107 16.504 1.00 37.69 92 SER A N 1
ATOM 707 C CA . SER A 1 92 ? -38.278 17.129 16.569 1.00 37.69 92 SER A CA 1
ATOM 708 C C . SER A 1 92 ? -38.732 15.878 15.824 1.00 37.69 92 SER A C 1
ATOM 710 O O . SER A 1 92 ? -39.110 14.877 16.429 1.00 37.69 92 SER A O 1
ATOM 712 N N . GLY A 1 93 ? -38.715 15.935 14.494 1.00 36.62 93 GLY A N 1
ATOM 713 C CA . GLY A 1 93 ? -38.738 14.731 13.684 1.00 36.62 93 GLY A CA 1
ATOM 714 C C . GLY A 1 93 ? -37.450 13.971 13.966 1.00 36.62 93 GLY A C 1
ATOM 715 O O . GLY A 1 93 ? -36.396 14.301 13.417 1.00 36.62 93 GLY A O 1
ATOM 716 N N . SER A 1 94 ? -37.514 12.971 14.844 1.00 39.00 94 SER A N 1
ATOM 717 C CA . SER A 1 94 ? -36.482 11.951 14.967 1.00 39.00 94 SER A CA 1
ATOM 718 C C . SER A 1 94 ? -36.401 11.231 13.626 1.00 39.00 94 SER A C 1
ATOM 720 O O . SER A 1 94 ? -37.106 10.254 13.387 1.00 39.00 94 SER A O 1
ATOM 722 N N . LYS A 1 95 ? -35.575 11.751 12.712 1.00 45.72 95 LYS A N 1
ATOM 723 C CA . LYS A 1 95 ? -35.139 11.000 11.540 1.00 45.72 95 LYS A CA 1
ATOM 724 C C . LYS A 1 95 ? -34.492 9.741 12.093 1.00 45.72 95 LYS A C 1
ATOM 726 O O . LYS A 1 95 ? -33.396 9.823 12.649 1.00 45.72 95 LYS A O 1
ATOM 731 N N . GLU A 1 96 ? -35.176 8.605 11.981 1.00 46.91 96 GLU A N 1
ATOM 732 C CA . GLU A 1 96 ? -34.540 7.303 12.128 1.00 46.91 96 GLU A CA 1
ATOM 733 C C . GLU A 1 96 ? -33.268 7.356 11.287 1.00 46.91 96 GLU A C 1
ATOM 735 O O . GLU A 1 96 ? -33.314 7.532 10.064 1.00 46.91 96 GLU A O 1
ATOM 740 N N . LYS A 1 97 ? -32.110 7.312 11.953 1.00 53.97 97 LYS A N 1
ATOM 741 C CA . LYS A 1 97 ? -30.837 7.157 11.262 1.00 53.97 97 LYS A CA 1
ATOM 742 C C . LYS A 1 97 ? -30.950 5.821 10.538 1.00 53.97 97 LYS A C 1
ATOM 744 O O . LYS A 1 97 ? -30.829 4.782 11.178 1.00 53.97 97 LYS A O 1
ATOM 749 N N . LYS A 1 98 ? -31.231 5.839 9.228 1.00 51.56 98 LYS A N 1
ATOM 750 C CA . LYS A 1 98 ? -31.160 4.633 8.397 1.00 51.56 98 LYS A CA 1
ATOM 751 C C . LYS A 1 98 ? -29.803 3.999 8.670 1.00 51.56 98 LYS A C 1
ATOM 753 O O . LYS A 1 98 ? -28.776 4.618 8.386 1.00 51.56 98 LYS A O 1
ATOM 758 N N . ALA A 1 99 ? -29.818 2.816 9.280 1.00 62.84 99 ALA A N 1
ATOM 759 C CA . ALA A 1 99 ? -28.607 2.071 9.565 1.00 62.84 99 ALA A CA 1
ATOM 760 C C . ALA A 1 99 ? -27.831 1.911 8.25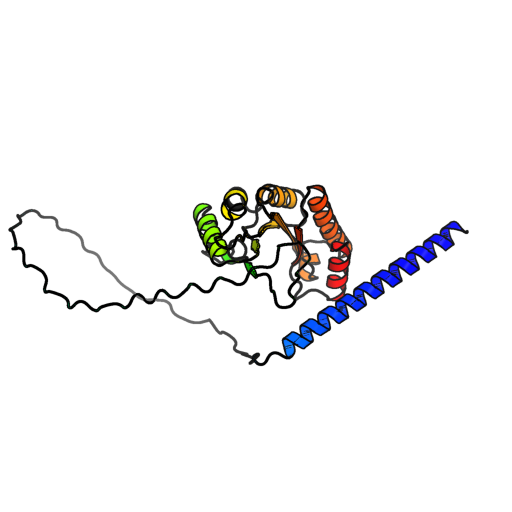5 1.00 62.84 99 ALA A C 1
ATOM 762 O O . ALA A 1 99 ? -28.421 1.602 7.212 1.00 62.84 99 ALA A O 1
ATOM 763 N N . ARG A 1 100 ? -26.522 2.183 8.289 1.00 65.38 100 ARG A N 1
ATOM 764 C CA . ARG A 1 100 ? -25.663 1.904 7.138 1.00 65.38 100 ARG A CA 1
ATOM 765 C C . ARG A 1 100 ? -25.809 0.410 6.810 1.00 65.38 100 ARG A C 1
ATOM 767 O O . ARG A 1 100 ? -25.849 -0.395 7.743 1.00 65.38 100 ARG A O 1
ATOM 774 N N . PRO A 1 101 ? -25.938 0.031 5.526 1.00 71.25 101 PRO A N 1
ATOM 775 C CA . PRO A 1 101 ? -25.965 -1.377 5.157 1.00 71.25 101 PRO A CA 1
ATOM 776 C C . PRO A 1 101 ? -24.717 -2.068 5.713 1.00 71.25 101 PRO A C 1
ATOM 778 O O . PRO A 1 101 ? -23.632 -1.482 5.720 1.00 71.25 101 PRO A O 1
ATOM 781 N N . LEU A 1 102 ? -24.894 -3.292 6.216 1.00 77.31 102 LEU A N 1
ATOM 782 C CA . LEU A 1 102 ? -23.807 -4.068 6.806 1.00 77.31 102 LEU A CA 1
ATOM 783 C C . LEU A 1 102 ? -22.685 -4.238 5.779 1.00 77.31 102 LEU A C 1
ATOM 785 O O . LEU A 1 102 ? -22.913 -4.707 4.663 1.00 77.31 102 LEU A O 1
ATOM 789 N N . ARG A 1 103 ? -21.475 -3.836 6.168 1.00 85.12 103 ARG A N 1
ATOM 790 C CA . ARG A 1 103 ? -20.281 -3.960 5.333 1.00 85.12 103 ARG A CA 1
ATOM 791 C C . ARG A 1 103 ? -19.890 -5.436 5.205 1.00 85.12 103 ARG A C 1
ATOM 793 O O . ARG A 1 103 ? -20.027 -6.185 6.178 1.00 85.12 103 ARG A O 1
ATOM 800 N N . PRO A 1 104 ? -19.384 -5.876 4.041 1.00 88.75 104 PRO A N 1
ATOM 801 C CA . PRO A 1 104 ? -18.843 -7.219 3.908 1.00 88.75 104 PRO A CA 1
ATOM 802 C C . PRO A 1 104 ? -17.628 -7.389 4.826 1.00 88.75 104 PRO A C 1
ATOM 804 O O . PRO A 1 104 ? -16.872 -6.447 5.071 1.00 88.75 104 PRO A O 1
ATOM 807 N N . LYS A 1 105 ? -17.412 -8.614 5.313 1.00 90.69 105 LYS A N 1
ATOM 808 C CA . LYS A 1 105 ? -16.226 -8.938 6.110 1.00 90.69 105 LYS A CA 1
ATOM 809 C C . LYS A 1 105 ? -14.960 -8.657 5.297 1.00 90.69 105 LYS A C 1
ATOM 811 O O . LYS A 1 105 ? -14.843 -9.098 4.152 1.00 90.69 105 LYS A O 1
ATOM 816 N N . TYR A 1 106 ? -13.988 -7.984 5.910 1.00 94.12 106 TYR A N 1
ATOM 817 C CA . TYR A 1 106 ? -12.698 -7.769 5.273 1.00 94.12 106 TYR A CA 1
ATOM 818 C C . TYR A 1 106 ? -11.925 -9.085 5.145 1.00 94.12 106 TYR A C 1
ATOM 820 O O . TYR A 1 106 ? -11.639 -9.765 6.131 1.00 94.12 106 TYR A O 1
ATOM 828 N N . VAL A 1 107 ? -11.591 -9.441 3.908 1.00 95.62 107 VAL A N 1
ATOM 829 C CA . VAL A 1 107 ? -10.687 -10.540 3.567 1.00 95.62 107 VAL A CA 1
ATOM 830 C C . VAL A 1 107 ? -9.731 -9.992 2.504 1.00 95.62 107 VAL A C 1
ATOM 832 O O . VAL A 1 107 ? -10.208 -9.515 1.463 1.00 95.62 107 VAL A O 1
ATOM 835 N N . PRO A 1 108 ? -8.402 -9.998 2.727 1.00 95.25 108 PRO A N 1
ATOM 836 C CA . PRO A 1 108 ? -7.441 -9.653 1.678 1.00 95.25 108 PRO A CA 1
ATOM 837 C C . PRO A 1 108 ? -7.759 -10.454 0.413 1.00 95.25 108 PRO A C 1
ATOM 839 O O . PRO A 1 108 ? -8.196 -11.584 0.541 1.00 95.25 108 PRO A O 1
ATOM 842 N N . ASN A 1 109 ? -7.596 -9.882 -0.783 1.00 94.75 109 ASN A N 1
ATOM 843 C CA . ASN A 1 109 ? -7.858 -10.515 -2.094 1.00 94.75 109 ASN A CA 1
ATOM 844 C C . ASN A 1 109 ? -9.299 -10.966 -2.445 1.00 94.75 109 ASN A C 1
ATOM 846 O O . ASN A 1 109 ? -9.512 -11.427 -3.569 1.00 94.75 109 ASN A O 1
ATOM 850 N N . LYS A 1 110 ? -10.292 -10.816 -1.556 1.00 95.12 110 LYS A N 1
ATOM 851 C CA . LYS A 1 110 ? -11.669 -11.284 -1.797 1.00 95.12 110 LYS A CA 1
ATOM 852 C C . LYS A 1 110 ? -12.718 -10.220 -1.471 1.00 95.12 110 LYS A C 1
ATOM 854 O O . LYS A 1 110 ? -12.696 -9.634 -0.394 1.00 95.12 110 LYS A O 1
ATOM 859 N N . ILE A 1 111 ? -13.669 -10.010 -2.382 1.00 93.75 111 ILE A N 1
ATOM 860 C CA . ILE A 1 111 ? -14.862 -9.175 -2.181 1.00 93.75 111 ILE A CA 1
ATOM 861 C C . ILE A 1 111 ? -16.080 -10.035 -2.535 1.00 93.75 111 ILE A C 1
ATOM 863 O O . ILE A 1 111 ? -16.164 -10.537 -3.654 1.00 93.75 111 ILE A O 1
ATOM 867 N N . ASP A 1 112 ? -16.975 -10.255 -1.570 1.00 89.56 112 ASP A N 1
ATOM 868 C CA . ASP A 1 112 ? -18.121 -11.163 -1.732 1.00 89.56 112 ASP A CA 1
ATOM 869 C C . ASP A 1 112 ? -19.271 -10.540 -2.537 1.00 89.56 112 ASP A C 1
ATOM 871 O O . ASP A 1 112 ? -19.889 -11.220 -3.355 1.00 89.56 112 ASP A O 1
ATOM 875 N N . ASP A 1 113 ? -19.545 -9.250 -2.333 1.00 90.69 113 ASP A N 1
ATOM 876 C CA . ASP A 1 113 ? -20.558 -8.519 -3.093 1.00 90.69 113 ASP A CA 1
ATOM 877 C C . ASP A 1 113 ? -19.930 -7.911 -4.362 1.00 90.69 113 ASP A C 1
ATOM 879 O O . ASP A 1 113 ? -19.063 -7.040 -4.254 1.00 90.69 113 ASP A O 1
ATOM 883 N N . PRO A 1 114 ? -20.360 -8.316 -5.574 1.00 90.50 114 PRO A N 1
ATOM 884 C CA . PRO A 1 114 ? -19.813 -7.799 -6.828 1.00 90.50 114 PRO A CA 1
ATOM 885 C C . PRO A 1 114 ? -20.074 -6.302 -7.061 1.00 90.50 114 PRO A C 1
ATOM 887 O O . PRO A 1 114 ? -19.467 -5.727 -7.965 1.00 90.50 114 PRO A O 1
ATOM 890 N N . ASN A 1 115 ? -20.972 -5.678 -6.294 1.00 92.19 115 ASN A N 1
ATOM 891 C CA . ASN A 1 115 ? -21.239 -4.241 -6.353 1.00 92.19 115 ASN A CA 1
ATOM 892 C C . ASN A 1 115 ? -20.428 -3.444 -5.324 1.00 92.19 115 ASN A C 1
ATOM 894 O O . ASN A 1 115 ? -20.445 -2.213 -5.358 1.00 92.19 115 ASN A O 1
ATOM 898 N N . TYR A 1 116 ? -19.726 -4.120 -4.412 1.00 93.81 116 TYR A N 1
ATOM 899 C CA . TYR A 1 116 ? -18.925 -3.454 -3.400 1.00 93.81 116 TYR A CA 1
ATOM 900 C C . TYR A 1 116 ? -17.587 -2.999 -3.980 1.00 93.81 116 TYR A C 1
ATOM 902 O O . TYR A 1 116 ? -16.816 -3.791 -4.525 1.00 93.81 116 TYR A O 1
ATOM 910 N N . VAL A 1 117 ? -17.290 -1.714 -3.812 1.00 95.50 117 VAL A N 1
ATOM 911 C CA . VAL A 1 117 ? -16.015 -1.107 -4.193 1.00 95.50 117 VAL A CA 1
ATOM 912 C C . VAL A 1 117 ? -15.328 -0.647 -2.920 1.00 95.50 117 VAL A C 1
ATOM 914 O O . VAL A 1 117 ? -15.877 0.176 -2.193 1.00 95.50 117 VAL A O 1
ATOM 917 N N . ARG A 1 118 ? -14.128 -1.174 -2.661 1.00 96.50 118 ARG A N 1
ATOM 918 C CA . ARG A 1 118 ? -13.305 -0.710 -1.541 1.00 96.50 118 ARG A CA 1
ATOM 919 C C . ARG A 1 118 ? -12.792 0.692 -1.831 1.00 96.50 118 ARG A C 1
ATOM 921 O O . ARG A 1 118 ? -12.188 0.921 -2.877 1.00 96.50 118 ARG A O 1
ATOM 928 N N . ILE A 1 119 ? -13.003 1.598 -0.890 1.00 97.88 119 ILE A N 1
ATOM 929 C CA . ILE A 1 119 ? -12.478 2.955 -0.937 1.00 97.88 119 ILE A CA 1
ATOM 930 C C . ILE A 1 119 ? -11.118 2.968 -0.247 1.00 97.88 119 ILE A C 1
ATOM 932 O O . ILE A 1 119 ? -11.019 2.790 0.968 1.00 97.88 119 ILE A O 1
ATOM 936 N N . PHE A 1 120 ? -10.080 3.162 -1.053 1.00 98.56 120 PHE A N 1
ATOM 937 C CA . PHE A 1 120 ? -8.708 3.345 -0.609 1.00 98.56 120 PHE A CA 1
ATOM 938 C C . PHE A 1 120 ? -8.397 4.842 -0.633 1.00 98.56 120 PHE A C 1
ATOM 940 O O . PHE A 1 120 ? -8.374 5.447 -1.704 1.00 98.56 120 PHE A O 1
ATOM 947 N N . ASP A 1 121 ? -8.190 5.437 0.539 1.00 98.62 121 ASP A N 1
ATOM 948 C CA . ASP A 1 121 ? -7.868 6.856 0.678 1.00 98.62 121 ASP A CA 1
ATOM 949 C C . ASP A 1 121 ? -6.359 7.060 0.871 1.00 98.62 121 ASP A C 1
ATOM 951 O O . ASP A 1 121 ? -5.748 6.455 1.754 1.00 98.62 121 ASP A O 1
ATOM 955 N N . THR A 1 122 ? -5.767 7.922 0.041 1.00 98.00 122 THR A N 1
ATOM 956 C CA . THR A 1 122 ? -4.342 8.292 0.070 1.00 98.00 122 THR A CA 1
ATOM 957 C C . THR A 1 122 ? -4.112 9.720 0.563 1.00 98.00 122 THR A C 1
ATOM 959 O O . THR A 1 122 ? -3.028 10.269 0.364 1.00 98.00 122 THR A O 1
ATOM 962 N N . THR A 1 123 ? -5.088 10.362 1.213 1.00 97.75 123 THR A N 1
ATOM 963 C CA . THR A 1 123 ? -4.983 11.772 1.635 1.00 97.75 123 THR A CA 1
ATOM 964 C C . THR A 1 123 ? -3.765 12.004 2.532 1.00 97.75 123 THR A C 1
ATOM 966 O O . THR A 1 123 ? -3.036 12.976 2.348 1.00 97.75 123 THR A O 1
ATOM 969 N N . LEU A 1 124 ? -3.495 11.077 3.456 1.00 97.50 124 LEU A N 1
ATOM 970 C CA . LEU A 1 124 ? -2.387 11.154 4.420 1.00 97.50 124 LEU A CA 1
ATOM 971 C C . LEU A 1 124 ? -1.010 10.799 3.841 1.00 97.50 124 LEU A C 1
ATOM 973 O O . LEU A 1 124 ? -0.011 10.871 4.556 1.00 97.50 124 LEU A O 1
ATOM 977 N N . ARG A 1 125 ? -0.958 10.409 2.565 1.00 96.44 125 ARG A N 1
ATOM 978 C CA . ARG A 1 125 ? 0.280 10.128 1.841 1.00 96.44 125 ARG A CA 1
ATOM 979 C C . ARG A 1 125 ? 0.389 11.018 0.617 1.00 96.44 125 ARG A C 1
ATOM 981 O O . ARG A 1 125 ? 1.239 11.894 0.574 1.00 96.44 125 ARG A O 1
ATOM 988 N N . ASP A 1 126 ? -0.423 10.764 -0.403 1.00 94.25 126 ASP A N 1
ATOM 989 C CA . ASP A 1 126 ? -0.297 11.412 -1.712 1.00 94.25 126 ASP A CA 1
ATOM 990 C C . ASP A 1 126 ? -0.872 12.829 -1.668 1.00 94.25 126 ASP A C 1
ATOM 992 O O . ASP A 1 126 ? -0.312 13.755 -2.247 1.00 94.25 126 ASP A O 1
ATOM 996 N N . GLY A 1 127 ? -1.933 13.022 -0.876 1.00 93.44 127 GLY A N 1
ATOM 997 C CA . GLY A 1 127 ? -2.476 14.349 -0.590 1.00 93.44 127 GLY A CA 1
ATOM 998 C C . GLY A 1 127 ? -1.450 15.268 0.079 1.00 93.44 127 GLY A C 1
ATOM 999 O O . GLY A 1 127 ? -1.265 16.401 -0.368 1.00 93.44 127 GLY A O 1
ATOM 1000 N N . GLU A 1 128 ? -0.727 14.763 1.082 1.00 92.62 128 GLU A N 1
ATOM 1001 C CA . GLU A 1 128 ? 0.328 15.504 1.792 1.00 92.62 128 GLU A CA 1
ATOM 1002 C C . GLU A 1 128 ? 1.505 15.914 0.885 1.00 92.62 128 GLU A C 1
ATOM 1004 O O . GLU A 1 128 ? 2.159 16.924 1.147 1.00 92.62 128 GLU A O 1
ATOM 1009 N N . GLN A 1 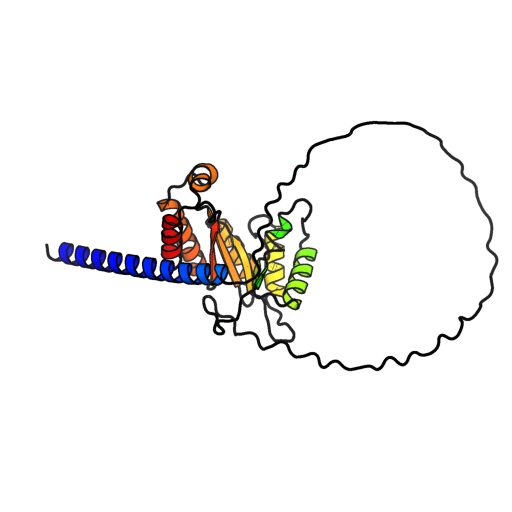129 ? 1.760 15.201 -0.221 1.00 88.69 129 GLN A N 1
ATOM 1010 C CA . GLN A 1 129 ? 2.804 15.587 -1.184 1.00 88.69 129 GLN A CA 1
ATOM 1011 C C . GLN A 1 129 ? 2.471 16.871 -1.962 1.00 88.69 129 GLN A C 1
ATOM 1013 O O . GLN A 1 129 ? 3.329 17.402 -2.674 1.00 88.69 129 GLN A O 1
ATOM 1018 N N . SER A 1 130 ? 1.253 17.401 -1.819 1.00 89.56 130 SER A N 1
ATOM 1019 C CA . SER A 1 130 ? 0.877 18.690 -2.392 1.00 89.56 130 SER A CA 1
ATOM 1020 C C . SER A 1 130 ? 1.667 19.835 -1.737 1.00 89.56 130 SER A C 1
ATOM 1022 O O . SER A 1 130 ? 1.767 19.896 -0.508 1.00 89.56 130 SER A O 1
ATOM 1024 N N . PRO A 1 131 ? 2.203 20.795 -2.515 1.00 84.88 131 PRO A N 1
ATOM 1025 C CA . PRO A 1 131 ? 2.925 21.934 -1.959 1.00 84.88 131 PRO A CA 1
ATOM 1026 C C . PRO A 1 131 ? 2.102 22.688 -0.904 1.00 84.88 131 PRO A C 1
ATOM 1028 O O . PRO A 1 131 ? 1.001 23.157 -1.186 1.00 84.88 131 PRO A O 1
ATOM 1031 N N . GLY A 1 132 ? 2.656 22.823 0.305 1.00 85.25 132 GLY A N 1
ATOM 1032 C CA . GLY A 1 132 ? 2.010 23.521 1.423 1.00 85.25 132 GLY A CA 1
ATOM 1033 C C . GLY A 1 132 ? 1.006 22.689 2.232 1.00 85.25 132 GLY A C 1
ATOM 1034 O O . GLY A 1 132 ? 0.373 23.248 3.121 1.00 85.25 132 GLY A O 1
ATOM 1035 N N . ALA A 1 133 ? 0.870 21.386 1.960 1.00 86.62 133 ALA A N 1
ATOM 1036 C CA . ALA A 1 133 ? -0.049 20.484 2.663 1.00 86.62 133 ALA A CA 1
ATOM 1037 C C . ALA A 1 133 ? 0.634 19.595 3.722 1.00 86.62 133 ALA A C 1
ATOM 1039 O O . ALA A 1 133 ? 0.105 18.540 4.054 1.00 86.62 133 ALA A O 1
ATOM 1040 N N . THR A 1 134 ? 1.806 19.987 4.236 1.00 88.81 134 THR A N 1
ATOM 1041 C CA . THR A 1 134 ? 2.532 19.223 5.264 1.00 88.81 134 THR A CA 1
ATOM 1042 C C . THR A 1 134 ? 1.705 19.108 6.540 1.00 88.81 134 THR A C 1
ATOM 1044 O O . THR A 1 134 ? 1.235 20.124 7.050 1.00 88.81 134 THR A O 1
ATOM 1047 N N . LEU A 1 135 ? 1.562 17.889 7.062 1.00 93.06 135 LEU A N 1
ATOM 1048 C CA . LEU A 1 135 ? 0.757 17.610 8.244 1.00 93.06 135 LEU A CA 1
ATOM 1049 C C . LEU A 1 135 ? 1.649 17.241 9.428 1.00 93.06 135 LEU A C 1
ATOM 1051 O O . LEU A 1 135 ? 2.601 16.468 9.318 1.00 93.06 135 LEU A O 1
ATOM 1055 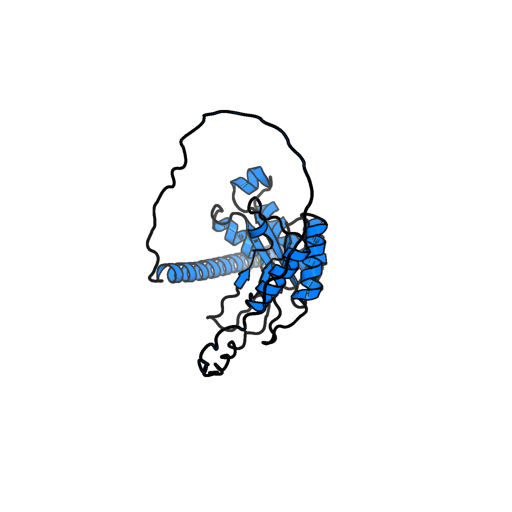N N . THR A 1 136 ? 1.299 17.750 10.599 1.00 95.94 136 THR A N 1
ATOM 1056 C CA . THR A 1 136 ? 1.842 17.265 11.868 1.00 95.94 136 THR A CA 1
ATOM 1057 C C . THR A 1 136 ? 1.284 15.879 12.206 1.00 95.94 136 THR A C 1
ATOM 1059 O O . THR A 1 136 ? 0.246 15.458 11.693 1.00 95.94 136 THR A O 1
ATOM 1062 N N . ILE A 1 137 ? 1.948 15.162 13.119 1.00 96.88 137 ILE A N 1
ATOM 1063 C CA . ILE A 1 137 ? 1.488 13.847 13.601 1.00 96.88 137 ILE A CA 1
ATOM 1064 C C . ILE A 1 137 ? 0.037 13.922 14.109 1.00 96.88 137 ILE A C 1
ATOM 1066 O O . ILE A 1 137 ? -0.787 13.078 13.754 1.00 96.88 137 ILE A O 1
ATOM 1070 N N . ASP A 1 138 ? -0.289 14.953 14.891 1.00 97.06 138 ASP A N 1
ATOM 1071 C CA . ASP A 1 138 ? -1.624 15.127 15.469 1.00 97.06 138 ASP A CA 1
ATOM 1072 C C . ASP A 1 138 ? -2.684 15.388 14.392 1.00 97.06 138 ASP A C 1
ATOM 1074 O O . ASP A 1 138 ? -3.765 14.796 14.435 1.00 97.06 138 ASP A O 1
ATOM 1078 N N . GLU A 1 139 ? -2.374 16.211 13.385 1.00 97.38 139 GLU A N 1
ATOM 1079 C CA . GLU A 1 139 ? -3.266 16.450 12.245 1.00 97.38 139 GLU A CA 1
ATOM 1080 C C . GLU A 1 139 ? -3.504 15.165 11.444 1.00 97.38 139 GLU A C 1
ATOM 1082 O O . GLU A 1 139 ? -4.650 14.865 11.097 1.00 97.38 139 GLU A O 1
ATOM 1087 N N . LYS A 1 140 ? -2.461 14.351 11.218 1.00 97.69 140 LYS A N 1
ATOM 1088 C CA . LYS A 1 140 ? -2.603 13.047 10.551 1.00 97.69 140 LYS A CA 1
ATOM 1089 C C . LYS A 1 140 ? -3.539 12.119 11.321 1.00 97.69 140 LYS A C 1
ATOM 1091 O O . LYS A 1 140 ? -4.437 11.525 10.724 1.00 97.69 140 LYS A O 1
ATOM 1096 N N . VAL A 1 141 ? -3.385 12.020 12.642 1.00 98.19 141 VAL A N 1
ATOM 1097 C CA . VAL A 1 141 ? -4.263 11.198 13.495 1.00 98.19 141 VAL A CA 1
ATOM 1098 C C . VAL A 1 141 ? -5.701 11.720 13.478 1.00 98.19 141 VAL A C 1
ATOM 1100 O O . VAL A 1 141 ? -6.649 10.935 13.375 1.00 98.19 141 VAL A O 1
ATOM 1103 N N . GLN A 1 142 ? -5.888 13.040 13.540 1.00 98.25 142 GLN A N 1
ATOM 1104 C CA . GLN A 1 142 ? -7.211 13.656 13.468 1.00 98.25 142 GLN A CA 1
ATOM 1105 C C . GLN A 1 142 ? -7.897 13.358 12.132 1.00 98.25 142 GLN A C 1
ATOM 1107 O O . GLN A 1 142 ? -9.046 12.910 12.130 1.00 98.25 142 GLN A O 1
ATOM 1112 N N . ILE A 1 143 ? -7.199 13.540 11.010 1.00 98.31 143 ILE A N 1
ATOM 1113 C CA . ILE A 1 143 ? -7.717 13.236 9.671 1.00 98.31 143 ILE A CA 1
ATOM 1114 C C . ILE A 1 143 ? -8.005 11.735 9.536 1.00 98.31 143 ILE A C 1
ATOM 1116 O O . ILE A 1 143 ? -9.104 11.379 9.115 1.00 98.31 143 ILE A O 1
ATOM 1120 N N . ALA A 1 144 ? -7.104 10.849 9.978 1.00 98.44 144 ALA A N 1
ATOM 1121 C CA . ALA A 1 144 ? -7.331 9.399 9.981 1.00 98.44 144 ALA A CA 1
ATOM 1122 C C . ALA A 1 144 ? -8.601 9.016 10.759 1.00 98.44 144 ALA A C 1
ATOM 1124 O O . ALA A 1 144 ? -9.395 8.185 10.311 1.00 98.44 144 ALA A O 1
ATOM 1125 N N . SER A 1 145 ? -8.844 9.663 11.904 1.00 98.19 145 SER A N 1
ATOM 1126 C CA . SER A 1 145 ? -10.075 9.475 12.675 1.00 98.19 145 SER A CA 1
ATOM 1127 C C . SER A 1 145 ? -11.319 9.909 11.892 1.00 98.19 145 SER A C 1
ATOM 1129 O O . SER A 1 145 ? -12.339 9.217 11.934 1.00 98.19 145 SER A O 1
ATOM 1131 N N . GLN A 1 146 ? -11.255 11.020 11.150 1.00 98.38 146 GLN A N 1
ATOM 1132 C CA . GLN A 1 146 ? -12.370 11.461 10.304 1.00 98.38 146 GLN A CA 1
ATOM 1133 C C . GLN A 1 146 ? -12.594 10.533 9.106 1.00 98.38 146 GLN A C 1
ATOM 1135 O O . GLN A 1 146 ? -13.742 10.208 8.816 1.00 98.38 146 GLN A O 1
ATOM 1140 N N . LEU A 1 147 ? -11.531 10.040 8.464 1.00 98.19 147 LEU A N 1
ATOM 1141 C CA . LEU A 1 147 ? -11.614 9.048 7.386 1.00 98.19 147 LEU A CA 1
ATOM 1142 C C . LEU A 1 147 ? -12.272 7.748 7.873 1.00 98.19 147 LEU A C 1
ATOM 1144 O O . LEU A 1 147 ? -13.161 7.204 7.213 1.00 98.19 147 LEU A O 1
ATOM 1148 N N . SER A 1 148 ? -11.918 7.293 9.076 1.00 97.00 148 SER A N 1
ATOM 1149 C CA . SER A 1 148 ? -12.541 6.125 9.707 1.00 97.00 148 SER A CA 1
ATOM 1150 C C . SER A 1 148 ? -14.048 6.326 9.944 1.00 97.00 148 SER A C 1
ATOM 1152 O O . SER A 1 148 ? -14.847 5.452 9.611 1.00 97.00 148 SER A O 1
ATOM 1154 N N . LYS A 1 149 ? -14.475 7.512 10.408 1.00 95.75 149 LYS A N 1
ATOM 1155 C CA . LYS A 1 149 ? -15.905 7.865 10.579 1.00 95.75 149 LYS A CA 1
ATOM 1156 C C . LYS A 1 149 ? -16.656 8.007 9.251 1.00 95.75 149 LYS A C 1
ATOM 1158 O O . LYS A 1 149 ? -17.818 7.590 9.130 1.00 95.75 149 LYS A O 1
ATOM 1163 N N . LEU A 1 150 ? -16.000 8.595 8.247 1.00 95.94 150 LEU A N 1
ATOM 1164 C CA . LEU A 1 150 ? -16.499 8.653 6.872 1.00 95.94 150 LEU A CA 1
ATOM 1165 C C . LEU A 1 150 ? -16.752 7.235 6.349 1.00 95.94 150 LEU A C 1
ATOM 1167 O O . LEU A 1 150 ? -17.740 6.999 5.655 1.00 95.94 150 LEU A O 1
ATOM 1171 N N . GLY A 1 151 ? -15.933 6.288 6.805 1.00 94.69 151 GLY A N 1
ATOM 1172 C CA . GLY A 1 151 ? -16.116 4.869 6.587 1.00 94.69 151 GLY A CA 1
ATOM 1173 C C . GLY A 1 151 ? -15.333 4.364 5.386 1.00 94.69 151 GLY A C 1
ATOM 1174 O O . GLY A 1 151 ? -15.833 3.484 4.688 1.00 94.69 151 GLY A O 1
ATOM 1175 N N . VAL A 1 152 ? -14.143 4.917 5.142 1.00 96.94 152 VAL A N 1
ATOM 1176 C CA . VAL A 1 152 ? -13.218 4.394 4.128 1.00 96.94 152 VAL A CA 1
ATOM 1177 C C . VAL A 1 152 ? -12.760 2.982 4.499 1.00 96.94 152 VAL A C 1
ATOM 1179 O O . VAL A 1 152 ? -12.666 2.641 5.682 1.00 96.94 152 VAL A O 1
ATOM 1182 N N . ASP A 1 153 ? -12.498 2.145 3.500 1.00 97.62 153 ASP A N 1
ATOM 1183 C CA . ASP A 1 153 ? -12.084 0.758 3.718 1.00 97.62 153 ASP A CA 1
ATOM 1184 C C . ASP A 1 153 ? -10.604 0.663 4.086 1.00 97.62 153 ASP A C 1
ATOM 1186 O O . ASP A 1 153 ? -10.243 -0.085 4.994 1.00 97.62 153 ASP A O 1
ATOM 1190 N N . ILE A 1 154 ? -9.759 1.430 3.393 1.00 98.69 154 ILE A N 1
ATOM 1191 C CA . ILE A 1 154 ? -8.308 1.456 3.586 1.00 98.69 154 ILE A CA 1
ATOM 1192 C C . ILE A 1 154 ? -7.838 2.903 3.713 1.00 98.69 154 ILE A C 1
ATOM 1194 O O . ILE A 1 154 ? -8.244 3.761 2.931 1.00 98.69 154 ILE A O 1
ATOM 1198 N N . ILE A 1 155 ? -6.965 3.151 4.687 1.00 98.81 155 ILE A N 1
ATOM 1199 C CA . ILE A 1 155 ? -6.265 4.422 4.880 1.00 98.81 155 ILE A CA 1
ATOM 1200 C C . ILE A 1 155 ? -4.783 4.173 4.606 1.00 98.81 155 ILE A C 1
ATOM 1202 O O . ILE A 1 155 ? -4.126 3.475 5.381 1.00 98.81 155 ILE A O 1
ATOM 1206 N N . GLU A 1 156 ? -4.236 4.751 3.537 1.00 98.81 156 GLU A N 1
ATOM 1207 C CA . GLU A 1 156 ? -2.785 4.850 3.372 1.00 98.81 156 GLU A CA 1
ATOM 1208 C C . GLU A 1 156 ? -2.265 5.997 4.230 1.00 98.81 156 GLU A C 1
ATOM 1210 O O . GLU A 1 156 ? -2.366 7.171 3.883 1.00 98.81 156 GLU A O 1
ATOM 1215 N N . ALA A 1 157 ? -1.754 5.633 5.402 1.00 98.12 157 ALA A N 1
ATOM 1216 C CA . ALA A 1 157 ? -1.469 6.557 6.490 1.00 98.12 157 ALA A CA 1
ATOM 1217 C C . ALA A 1 157 ? -0.162 7.348 6.304 1.00 98.12 157 ALA A C 1
ATOM 1219 O O . ALA A 1 157 ? 0.109 8.259 7.084 1.00 98.12 157 ALA A O 1
ATOM 1220 N N . GLY A 1 158 ? 0.656 6.993 5.307 1.00 97.25 158 GLY A N 1
ATOM 1221 C CA . GLY A 1 158 ? 1.899 7.692 4.993 1.00 97.25 158 GLY A CA 1
ATOM 1222 C C . GLY A 1 158 ? 2.975 6.788 4.394 1.00 97.25 158 GLY A C 1
ATOM 1223 O O . GLY A 1 158 ? 2.727 5.643 4.004 1.00 97.25 158 GLY A O 1
ATOM 1224 N N . PHE A 1 159 ? 4.200 7.315 4.353 1.00 97.94 159 PHE A N 1
ATOM 1225 C CA . PHE A 1 159 ? 5.400 6.590 3.940 1.00 97.94 159 PHE A CA 1
ATOM 1226 C C . PHE A 1 159 ? 6.379 6.484 5.126 1.00 97.94 159 PHE A C 1
ATOM 1228 O O . PHE A 1 159 ? 7.211 7.371 5.308 1.00 97.94 159 PHE A O 1
ATOM 1235 N N . PRO A 1 160 ? 6.345 5.392 5.916 1.00 97.88 160 PRO A N 1
ATOM 1236 C CA . PRO A 1 160 ? 7.090 5.283 7.177 1.00 97.88 160 PRO A CA 1
ATOM 1237 C C . PRO A 1 160 ? 8.605 5.472 7.077 1.00 97.88 160 PRO A C 1
ATOM 1239 O O . PRO A 1 160 ? 9.251 5.787 8.070 1.00 97.88 160 PRO A O 1
ATOM 1242 N N . ARG A 1 161 ? 9.200 5.272 5.895 1.00 97.50 161 ARG A N 1
ATOM 1243 C CA . ARG A 1 161 ? 10.640 5.469 5.688 1.00 97.50 161 ARG A CA 1
ATOM 1244 C C . ARG A 1 161 ? 11.024 6.899 5.290 1.00 97.50 161 ARG A C 1
ATOM 1246 O O . ARG A 1 161 ? 12.215 7.196 5.245 1.00 97.50 161 ARG A O 1
ATOM 1253 N N . ALA A 1 162 ? 10.058 7.773 5.008 1.00 94.81 162 ALA A N 1
ATOM 1254 C CA . ALA A 1 162 ? 10.325 9.153 4.608 1.00 94.81 162 ALA A CA 1
ATOM 1255 C C . ALA A 1 162 ? 10.953 9.972 5.747 1.00 94.81 162 ALA A C 1
ATOM 1257 O O . ALA A 1 162 ? 11.924 10.693 5.521 1.00 94.81 162 ALA A O 1
ATOM 1258 N N . SER A 1 163 ? 10.447 9.820 6.974 1.00 95.25 163 SER A N 1
ATOM 1259 C CA . SER A 1 163 ? 10.957 10.510 8.159 1.00 95.25 163 SER A CA 1
ATOM 1260 C C . SER A 1 163 ? 10.628 9.747 9.456 1.00 95.25 163 SER A C 1
ATOM 1262 O O . SER A 1 163 ? 9.714 8.918 9.471 1.00 95.25 163 SER A O 1
ATOM 1264 N N . PRO A 1 164 ? 11.329 10.019 10.576 1.00 96.88 164 PRO A N 1
ATOM 1265 C CA . PRO A 1 164 ? 10.948 9.480 11.883 1.00 96.88 164 PRO A CA 1
ATOM 1266 C C . PRO A 1 164 ? 9.536 9.887 12.322 1.00 96.88 164 PRO A C 1
ATOM 1268 O O . PRO A 1 164 ? 8.886 9.138 13.048 1.00 96.88 164 PRO A O 1
ATOM 1271 N N . ASP A 1 165 ? 9.066 11.060 11.895 1.00 95.50 165 ASP A N 1
ATOM 1272 C CA . ASP A 1 165 ? 7.740 11.561 12.251 1.00 95.50 165 ASP A CA 1
ATOM 1273 C C . ASP A 1 165 ? 6.645 10.867 11.434 1.00 95.50 165 ASP A C 1
ATOM 1275 O O . ASP A 1 165 ? 5.612 10.517 12.000 1.00 95.50 165 ASP A O 1
ATOM 1279 N N . ASP A 1 166 ? 6.903 10.534 10.163 1.00 96.56 166 ASP A N 1
ATOM 1280 C CA . ASP A 1 166 ? 6.023 9.667 9.367 1.00 96.56 166 ASP A CA 1
ATOM 1281 C C . ASP A 1 166 ? 5.897 8.272 9.966 1.00 96.56 166 ASP A C 1
ATOM 1283 O O . ASP A 1 166 ? 4.791 7.743 10.080 1.00 96.56 166 ASP A O 1
ATOM 1287 N N . PHE A 1 167 ? 7.018 7.676 10.386 1.00 98.56 167 PHE A N 1
ATOM 1288 C CA . PHE A 1 167 ? 6.996 6.380 11.059 1.00 98.56 167 PHE A CA 1
ATOM 1289 C C . PHE A 1 167 ? 6.094 6.418 12.299 1.00 98.56 167 PHE A C 1
ATOM 1291 O O . PHE A 1 167 ? 5.198 5.585 12.443 1.00 98.56 167 PHE A O 1
ATOM 1298 N N . LYS A 1 168 ? 6.301 7.413 13.173 1.00 98.38 168 LYS A N 1
ATOM 1299 C CA . LYS A 1 168 ? 5.508 7.591 14.398 1.00 98.38 168 LYS A CA 1
ATOM 1300 C C . LYS A 1 168 ? 4.038 7.864 14.095 1.00 98.38 168 LYS A C 1
ATOM 1302 O O . LYS A 1 168 ? 3.184 7.315 14.781 1.00 98.38 168 LYS A O 1
ATOM 1307 N N . ALA A 1 169 ? 3.734 8.681 13.086 1.00 98.19 169 ALA A N 1
ATOM 1308 C CA . ALA A 1 169 ? 2.359 8.981 12.700 1.00 98.19 169 ALA A CA 1
ATOM 1309 C C . ALA A 1 169 ? 1.618 7.725 12.236 1.00 98.19 169 ALA A C 1
ATOM 1311 O O . ALA A 1 169 ? 0.531 7.439 12.737 1.00 98.19 169 ALA A O 1
ATOM 1312 N N . VAL A 1 170 ? 2.220 6.940 11.337 1.00 98.69 170 VAL A N 1
ATOM 1313 C CA . VAL A 1 170 ? 1.620 5.688 10.852 1.00 98.69 170 VAL A CA 1
ATOM 1314 C C . VAL A 1 170 ? 1.448 4.690 11.995 1.00 98.69 170 VAL A C 1
ATOM 1316 O O . VAL A 1 170 ? 0.377 4.097 12.117 1.00 98.69 170 VAL A O 1
ATOM 1319 N N . GLN A 1 171 ? 2.449 4.559 12.870 1.00 98.81 171 GLN A N 1
ATOM 1320 C CA . GLN A 1 171 ? 2.361 3.693 14.046 1.00 98.81 171 GLN A CA 1
ATOM 1321 C C . GLN A 1 171 ? 1.234 4.111 14.993 1.00 98.81 171 GLN A C 1
ATOM 1323 O O . GLN A 1 171 ? 0.428 3.280 15.412 1.00 98.81 171 GLN A O 1
ATOM 1328 N N . LEU A 1 172 ? 1.127 5.403 15.296 1.00 98.69 172 LEU A N 1
ATOM 1329 C CA . LEU A 1 172 ? 0.086 5.915 16.177 1.00 98.69 172 LEU A CA 1
ATOM 1330 C C . LEU A 1 172 ? -1.309 5.720 15.568 1.00 98.69 172 LEU A C 1
ATOM 1332 O O . LEU A 1 172 ? -2.237 5.320 16.272 1.00 98.69 172 LEU A O 1
ATOM 1336 N N . ILE A 1 173 ? -1.466 5.938 14.259 1.00 98.75 173 ILE A N 1
ATOM 1337 C CA . ILE A 1 173 ? -2.716 5.662 13.534 1.00 98.75 173 ILE A CA 1
ATOM 1338 C C . ILE A 1 173 ? -3.056 4.169 13.593 1.00 98.75 173 ILE A C 1
ATOM 1340 O O . ILE A 1 173 ? -4.207 3.827 13.874 1.00 98.75 173 ILE A O 1
ATOM 1344 N N . ALA A 1 174 ? -2.078 3.283 13.385 1.00 98.81 174 ALA A N 1
ATOM 1345 C CA . ALA A 1 174 ? -2.263 1.837 13.479 1.00 98.81 174 ALA A CA 1
ATOM 1346 C C . ALA A 1 174 ? -2.767 1.416 14.866 1.00 98.81 174 ALA A C 1
ATOM 1348 O O . ALA A 1 174 ? -3.770 0.713 14.956 1.00 98.81 174 ALA A O 1
ATOM 1349 N N . GLN A 1 175 ? -2.134 1.917 15.930 1.00 98.62 175 GLN A N 1
ATOM 1350 C CA . GLN A 1 175 ? -2.463 1.590 17.321 1.00 98.62 175 GLN A CA 1
ATOM 1351 C C . GLN A 1 175 ? -3.788 2.193 17.810 1.00 98.62 175 GLN A C 1
ATOM 1353 O O . GLN A 1 175 ? -4.397 1.644 18.729 1.00 98.62 175 GLN A O 1
ATOM 1358 N N . THR A 1 176 ? -4.239 3.316 17.237 1.00 98.25 176 THR A N 1
ATOM 1359 C CA . THR A 1 176 ? -5.425 4.052 17.717 1.00 98.25 176 THR A CA 1
ATOM 1360 C C . THR A 1 176 ? -6.633 3.913 16.794 1.00 98.25 176 THR A C 1
ATOM 1362 O O . THR A 1 176 ? -7.690 3.448 17.214 1.00 98.25 176 THR A O 1
ATOM 1365 N N . VAL A 1 177 ? -6.507 4.318 15.530 1.00 98.25 177 VAL A N 1
ATOM 1366 C CA . VAL A 1 177 ? -7.589 4.272 14.536 1.00 98.25 177 VAL A CA 1
ATOM 1367 C C . VAL A 1 177 ? -7.741 2.858 13.976 1.00 98.25 177 VAL A C 1
ATOM 1369 O O . VAL A 1 177 ? -8.864 2.398 13.785 1.00 98.25 177 VAL A O 1
ATOM 1372 N N . GLY A 1 178 ? -6.626 2.156 13.758 1.00 97.94 178 GLY A N 1
ATOM 1373 C CA . GLY A 1 178 ? -6.587 0.797 13.210 1.00 97.94 178 GLY A CA 1
ATOM 1374 C C . GLY A 1 178 ? -7.016 -0.313 14.170 1.00 97.94 178 GLY A C 1
ATOM 1375 O O . GLY A 1 178 ? -7.096 -1.466 13.757 1.00 97.94 178 GLY A O 1
ATOM 1376 N N . THR A 1 179 ? -7.291 0.001 15.437 1.00 97.88 179 THR A N 1
ATOM 1377 C CA . THR A 1 179 ? -7.736 -0.962 16.464 1.00 97.88 179 THR A CA 1
ATOM 1378 C C . THR A 1 179 ? -9.135 -0.660 16.999 1.00 97.88 179 THR A C 1
ATOM 1380 O O . THR A 1 179 ? -9.723 -1.488 17.697 1.00 97.88 179 THR A O 1
ATOM 1383 N N . ARG A 1 180 ? -9.693 0.515 16.681 1.00 95.69 180 ARG A N 1
ATOM 1384 C CA . ARG A 1 180 ? -10.960 0.985 17.240 1.00 95.69 180 ARG A CA 1
ATOM 1385 C C . ARG A 1 180 ? -12.113 0.794 16.248 1.00 95.69 180 ARG A C 1
ATOM 1387 O O . ARG A 1 180 ? -12.142 1.489 15.231 1.00 95.69 180 ARG A O 1
ATOM 1394 N N . PRO A 1 181 ? -13.102 -0.065 16.555 1.00 94.56 181 PRO A N 1
ATOM 1395 C CA . PRO A 1 181 ? -14.289 -0.201 15.721 1.00 94.56 181 PRO A CA 1
ATOM 1396 C C . PRO A 1 181 ? -15.156 1.061 15.757 1.00 94.56 181 PRO A C 1
ATOM 1398 O O . PRO A 1 181 ? -15.293 1.722 16.792 1.00 94.56 181 PRO A O 1
ATOM 1401 N N . GLN A 1 182 ? -15.755 1.376 14.611 1.00 92.69 182 GLN A N 1
ATOM 1402 C CA . GLN A 1 182 ? -16.835 2.349 14.480 1.00 92.69 182 GLN A CA 1
ATOM 1403 C C . GLN A 1 182 ? -18.156 1.777 15.018 1.00 92.69 182 GLN A C 1
ATOM 1405 O O . GLN A 1 182 ? -18.243 0.605 15.386 1.00 92.69 182 GLN A O 1
ATOM 1410 N N . GLU A 1 183 ? -19.205 2.604 15.058 1.00 89.06 183 GLU A N 1
ATOM 1411 C CA . GLU A 1 183 ? -20.541 2.204 15.537 1.00 89.06 183 GLU A CA 1
ATOM 1412 C C . GLU A 1 183 ? -21.119 0.994 14.777 1.00 89.06 183 GLU A C 1
ATOM 1414 O O . GLU A 1 183 ? -21.854 0.199 15.355 1.00 89.06 183 GLU A O 1
ATOM 1419 N N . ASP A 1 184 ? -20.767 0.832 13.497 1.00 87.88 184 ASP A N 1
ATOM 1420 C CA . ASP A 1 184 ? -21.176 -0.290 12.641 1.00 87.88 184 ASP A CA 1
ATOM 1421 C C . ASP A 1 184 ? -20.221 -1.500 12.717 1.00 87.88 184 ASP A C 1
ATOM 1423 O O . ASP A 1 184 ? -20.370 -2.457 11.957 1.00 87.88 184 ASP A O 1
ATOM 1427 N N . GLY A 1 185 ? -19.241 -1.470 13.626 1.00 91.38 185 GLY A N 1
ATOM 1428 C CA . GLY A 1 185 ? -18.213 -2.501 13.780 1.00 91.38 185 GLY A CA 1
ATOM 1429 C C . GLY A 1 185 ? -17.063 -2.402 12.774 1.00 91.38 185 GLY A C 1
ATOM 1430 O O . GLY A 1 185 ? -16.150 -3.226 12.825 1.00 91.38 185 GLY A O 1
ATOM 1431 N N . HIS A 1 186 ? -17.072 -1.412 11.871 1.00 93.56 186 HIS A N 1
ATOM 1432 C CA . HIS A 1 186 ? -16.006 -1.224 10.887 1.00 93.56 186 HIS A CA 1
ATOM 1433 C C . HIS A 1 186 ? -14.685 -0.825 11.541 1.00 93.56 186 HIS A C 1
ATOM 1435 O O . HIS A 1 186 ? -14.648 0.089 12.362 1.00 93.56 186 HIS A O 1
ATOM 1441 N N . ILE A 1 187 ? -13.591 -1.448 11.109 1.00 96.69 187 ILE A N 1
ATOM 1442 C CA . ILE A 1 187 ? -12.224 -1.012 11.406 1.00 96.69 187 ILE A CA 1
ATOM 1443 C C . ILE A 1 187 ? -11.519 -0.845 10.055 1.00 96.69 187 ILE A C 1
ATOM 1445 O O . ILE A 1 187 ? -11.506 -1.804 9.277 1.00 96.69 187 ILE A O 1
ATOM 1449 N N . PRO A 1 188 ? -10.962 0.338 9.736 1.00 97.75 188 PRO A N 1
ATOM 1450 C CA . PRO A 1 188 ? -10.254 0.531 8.479 1.00 97.75 188 PRO A CA 1
ATOM 1451 C C . PRO A 1 188 ? -8.952 -0.272 8.461 1.00 97.75 188 PRO A C 1
ATOM 1453 O O . PRO A 1 188 ? -8.274 -0.423 9.479 1.00 97.75 188 PRO A O 1
ATOM 1456 N N . VAL A 1 189 ? -8.574 -0.733 7.274 1.00 98.75 189 VAL A N 1
ATOM 1457 C CA . VAL A 1 189 ? -7.232 -1.258 7.018 1.00 98.75 189 VAL A CA 1
ATOM 1458 C C . VAL A 1 189 ? -6.247 -0.103 7.094 1.00 98.75 189 VAL A C 1
ATOM 1460 O O . VAL A 1 189 ? -6.466 0.937 6.469 1.00 98.75 189 VAL A O 1
ATOM 1463 N N . ILE A 1 190 ? -5.152 -0.286 7.828 1.00 98.81 190 ILE A N 1
ATOM 1464 C CA . ILE A 1 190 ? -4.084 0.712 7.897 1.00 98.81 190 ILE A CA 1
ATOM 1465 C C . ILE A 1 190 ? -2.955 0.273 6.978 1.00 98.81 190 ILE A C 1
ATOM 1467 O O . ILE A 1 190 ? -2.369 -0.796 7.154 1.00 98.81 190 ILE A O 1
ATOM 1471 N N . CYS A 1 191 ? -2.684 1.105 5.977 1.00 98.88 191 CYS A N 1
ATOM 1472 C CA . CYS A 1 191 ? -1.723 0.844 4.924 1.00 98.88 191 CYS A CA 1
ATOM 1473 C C . CYS A 1 191 ? -0.503 1.764 5.048 1.00 98.88 191 CYS A C 1
ATOM 1475 O O . CYS A 1 191 ? -0.642 2.979 5.188 1.00 98.88 191 CYS A O 1
ATOM 1477 N N . GLY A 1 192 ? 0.694 1.181 4.985 1.00 98.62 192 GLY A N 1
ATOM 1478 C CA . GLY A 1 192 ? 1.960 1.908 4.913 1.00 98.62 192 GLY A CA 1
ATOM 1479 C C . GLY A 1 192 ? 2.606 1.720 3.545 1.00 98.62 192 GLY A C 1
ATOM 1480 O O . GLY A 1 192 ? 2.761 0.582 3.093 1.00 98.62 192 GLY A O 1
ATOM 1481 N N . LEU A 1 193 ? 2.998 2.820 2.896 1.00 98.56 193 LEU A N 1
ATOM 1482 C CA . LEU A 1 193 ? 3.692 2.762 1.611 1.00 98.56 193 LEU A CA 1
ATOM 1483 C C . LEU A 1 193 ? 5.169 2.389 1.796 1.00 98.56 193 LEU A C 1
ATOM 1485 O O . LEU A 1 193 ? 5.820 2.820 2.749 1.00 98.56 193 LEU A O 1
ATOM 1489 N N . SER A 1 194 ? 5.718 1.631 0.852 1.00 98.50 194 SER A N 1
ATOM 1490 C CA . SER A 1 194 ? 7.109 1.199 0.859 1.00 98.50 194 SER A CA 1
ATOM 1491 C C . SER A 1 194 ? 7.699 1.089 -0.548 1.00 98.50 194 SER A C 1
ATOM 1493 O O . SER A 1 194 ? 7.028 0.662 -1.485 1.00 98.50 194 SER A O 1
ATOM 1495 N N . ARG A 1 195 ? 8.986 1.410 -0.708 1.00 98.38 195 ARG A N 1
ATOM 1496 C CA . ARG A 1 195 ? 9.751 1.011 -1.905 1.00 98.38 195 ARG A CA 1
ATOM 1497 C C . ARG A 1 195 ? 10.164 -0.460 -1.788 1.00 98.38 195 ARG A C 1
ATOM 1499 O O . ARG A 1 195 ? 10.162 -1.023 -0.699 1.00 98.38 195 ARG A O 1
ATOM 1506 N N . THR A 1 196 ? 10.617 -1.076 -2.877 1.00 97.69 196 THR A N 1
ATOM 1507 C CA . THR A 1 196 ? 11.126 -2.465 -2.889 1.00 97.69 196 THR A CA 1
ATOM 1508 C C . THR A 1 196 ? 12.535 -2.613 -2.289 1.00 97.69 196 THR A C 1
ATOM 1510 O O . THR A 1 196 ? 13.349 -3.388 -2.782 1.00 97.69 196 THR A O 1
ATOM 1513 N N . VAL A 1 197 ? 12.860 -1.848 -1.244 1.00 96.69 197 VAL A N 1
ATOM 1514 C CA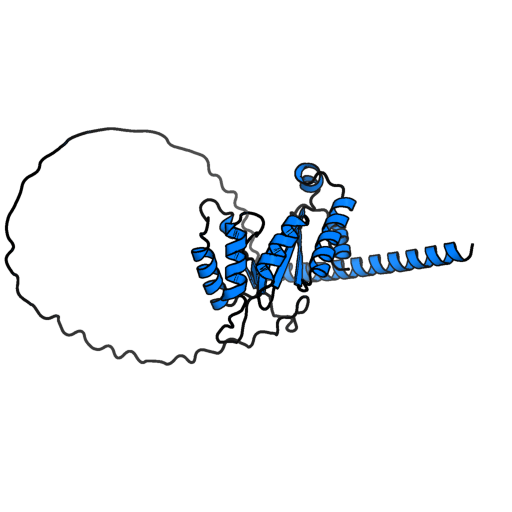 . VAL A 1 197 ? 14.148 -1.902 -0.537 1.00 96.69 197 VAL A CA 1
ATOM 1515 C C . VAL A 1 197 ? 13.890 -2.419 0.870 1.00 96.69 197 VAL A C 1
ATOM 1517 O O . VAL A 1 197 ? 12.993 -1.928 1.547 1.00 96.69 197 VAL A O 1
ATOM 1520 N N . GLN A 1 198 ? 14.689 -3.379 1.335 1.00 97.94 198 GLN A N 1
ATOM 1521 C CA . GLN A 1 198 ? 14.454 -4.077 2.606 1.00 97.94 198 GLN A CA 1
ATOM 1522 C C . GLN A 1 198 ? 14.193 -3.129 3.786 1.00 97.94 198 GLN A C 1
ATOM 1524 O O . GLN A 1 198 ? 13.223 -3.293 4.517 1.00 97.94 198 GLN A O 1
ATOM 1529 N N . ALA A 1 199 ? 14.995 -2.073 3.907 1.00 98.25 199 ALA A N 1
ATOM 1530 C CA . ALA A 1 199 ? 14.889 -1.112 4.996 1.00 98.25 199 ALA A CA 1
ATOM 1531 C C . ALA A 1 199 ? 13.574 -0.292 4.969 1.00 98.25 199 ALA A C 1
ATOM 1533 O O . ALA A 1 199 ? 13.096 0.161 6.013 1.00 98.25 199 ALA A O 1
ATOM 1534 N N . ASP A 1 200 ? 12.989 -0.088 3.788 1.00 98.56 200 ASP A N 1
ATOM 1535 C CA . ASP A 1 200 ? 11.672 0.525 3.617 1.00 98.56 200 ASP A CA 1
ATOM 1536 C C . ASP A 1 200 ? 10.557 -0.467 3.955 1.00 98.56 200 ASP A C 1
ATOM 1538 O O . ASP A 1 200 ? 9.548 -0.077 4.546 1.00 98.56 200 ASP A O 1
ATOM 1542 N N . LEU A 1 201 ? 10.718 -1.741 3.582 1.00 98.75 201 LEU A N 1
ATOM 1543 C CA . LEU A 1 201 ? 9.751 -2.806 3.868 1.00 98.75 201 LEU A CA 1
ATOM 1544 C C . LEU A 1 201 ? 9.662 -3.053 5.377 1.00 98.75 201 LEU A C 1
ATOM 1546 O O . LEU A 1 201 ? 8.564 -3.126 5.926 1.00 98.75 201 LEU A O 1
ATOM 1550 N N . ASP A 1 202 ? 10.812 -3.076 6.055 1.00 98.69 202 ASP A N 1
ATOM 1551 C CA . ASP A 1 202 ? 10.903 -3.180 7.511 1.00 98.69 202 ASP A CA 1
ATOM 1552 C C . ASP A 1 202 ? 10.206 -2.008 8.201 1.00 98.69 202 ASP A C 1
ATOM 1554 O O . ASP A 1 202 ? 9.440 -2.208 9.143 1.00 98.69 202 ASP A O 1
ATOM 1558 N N . ALA A 1 203 ? 10.455 -0.777 7.744 1.00 98.69 203 ALA A N 1
ATOM 1559 C CA . ALA A 1 203 ? 9.825 0.409 8.315 1.00 98.69 203 ALA A CA 1
ATOM 1560 C C . ALA A 1 203 ? 8.302 0.379 8.119 1.00 98.69 203 ALA A C 1
ATOM 1562 O O . ALA A 1 203 ? 7.560 0.632 9.066 1.00 98.69 203 ALA A O 1
ATOM 1563 N N . ALA A 1 204 ? 7.838 0.023 6.917 1.00 98.75 204 ALA A N 1
ATOM 1564 C CA . ALA A 1 204 ? 6.415 -0.067 6.621 1.00 98.75 204 ALA A CA 1
ATOM 1565 C C . ALA A 1 204 ? 5.722 -1.124 7.484 1.00 98.75 204 ALA A C 1
ATOM 1567 O O . ALA A 1 204 ? 4.737 -0.809 8.148 1.00 98.75 204 ALA A O 1
ATOM 1568 N N . TRP A 1 205 ? 6.273 -2.340 7.547 1.00 98.81 205 TRP A N 1
ATOM 1569 C CA . TRP A 1 205 ? 5.711 -3.413 8.363 1.00 98.81 205 TRP A CA 1
ATOM 1570 C C . TRP A 1 205 ? 5.693 -3.062 9.851 1.00 98.81 205 TRP A C 1
ATOM 1572 O O . TRP A 1 205 ? 4.661 -3.196 10.507 1.00 98.81 205 TRP A O 1
ATOM 1582 N N . ASN A 1 206 ? 6.809 -2.560 10.388 1.00 98.75 206 ASN A N 1
ATOM 1583 C CA . ASN A 1 206 ? 6.896 -2.217 11.805 1.00 98.75 206 ASN A CA 1
ATOM 1584 C C . ASN A 1 206 ? 5.945 -1.091 12.214 1.00 98.75 206 ASN A C 1
ATOM 1586 O O . ASN A 1 206 ? 5.505 -1.094 13.361 1.00 98.75 206 ASN A O 1
ATOM 1590 N N . ALA A 1 207 ? 5.617 -0.174 11.303 1.00 98.75 207 ALA A N 1
ATOM 1591 C CA . ALA A 1 207 ? 4.664 0.893 11.572 1.00 98.75 207 ALA A CA 1
ATOM 1592 C C . ALA A 1 207 ? 3.209 0.395 11.577 1.00 98.75 207 ALA A C 1
ATOM 1594 O O . ALA A 1 207 ? 2.415 0.865 12.381 1.00 98.75 207 ALA A O 1
ATOM 1595 N N . VAL A 1 208 ? 2.834 -0.557 10.714 1.00 98.75 208 VAL A N 1
ATOM 1596 C CA . VAL A 1 208 ? 1.419 -0.961 10.577 1.00 98.75 208 VAL A CA 1
ATOM 1597 C C . VAL A 1 208 ? 1.025 -2.202 11.370 1.00 98.75 208 VAL A C 1
ATOM 1599 O O . VAL A 1 208 ? -0.159 -2.363 11.645 1.00 98.75 208 VAL A O 1
ATOM 1602 N N . LYS A 1 209 ? 1.971 -3.076 11.747 1.00 98.50 209 LYS A N 1
ATOM 1603 C CA . LYS A 1 209 ? 1.707 -4.427 12.297 1.00 98.50 209 LYS A CA 1
ATOM 1604 C C . LYS A 1 209 ? 0.808 -4.490 13.540 1.00 98.50 209 LYS A C 1
ATOM 1606 O O . LYS A 1 209 ? 0.310 -5.562 13.859 1.00 98.50 209 LYS A O 1
ATOM 1611 N N . GLU A 1 210 ? 0.630 -3.379 14.251 1.00 98.50 210 GLU A N 1
ATOM 1612 C CA . GLU A 1 210 ? -0.221 -3.293 15.448 1.00 98.50 210 GLU A CA 1
ATOM 1613 C C . GLU A 1 210 ? -1.685 -2.931 15.132 1.00 98.50 210 GLU A C 1
ATOM 1615 O O . GLU A 1 210 ? -2.526 -2.957 16.029 1.00 98.50 210 GLU A O 1
ATOM 1620 N N . ALA A 1 211 ? -2.019 -2.621 13.874 1.00 98.62 211 ALA A N 1
ATOM 1621 C CA . ALA A 1 211 ? -3.404 -2.469 13.433 1.00 98.62 211 ALA A CA 1
ATOM 1622 C C . ALA A 1 211 ? -4.130 -3.825 13.401 1.00 98.62 211 ALA A C 1
ATOM 1624 O O . ALA A 1 211 ? -3.521 -4.864 13.153 1.00 98.62 211 ALA A O 1
ATOM 1625 N N . ALA A 1 212 ? -5.458 -3.818 13.557 1.00 98.19 212 ALA A N 1
ATOM 1626 C CA . ALA A 1 212 ? -6.272 -5.028 13.419 1.00 98.19 212 ALA A CA 1
ATOM 1627 C C . ALA A 1 212 ? -6.208 -5.614 11.996 1.00 98.19 212 ALA A C 1
ATOM 1629 O O . ALA A 1 212 ? -6.254 -6.830 11.815 1.00 98.19 212 ALA A O 1
ATOM 1630 N N . PHE A 1 213 ? -6.079 -4.741 10.992 1.00 98.38 213 PHE A N 1
ATOM 1631 C CA . PHE A 1 213 ? -5.896 -5.102 9.590 1.00 98.38 213 PHE A CA 1
ATOM 1632 C C . PHE A 1 213 ? -4.694 -4.334 9.014 1.00 98.38 213 PHE A C 1
ATOM 1634 O O . PHE A 1 213 ? -4.869 -3.243 8.463 1.00 98.38 213 PHE A O 1
ATOM 1641 N N . PRO A 1 214 ? -3.466 -4.857 9.181 1.00 98.69 214 PRO A N 1
ATOM 1642 C CA . PRO A 1 214 ? -2.262 -4.221 8.668 1.00 98.69 214 PRO A CA 1
ATOM 1643 C C . PRO A 1 214 ? -2.072 -4.537 7.182 1.00 98.69 214 PRO A C 1
ATOM 1645 O O . PRO A 1 214 ? -2.173 -5.695 6.772 1.00 98.69 214 PRO A O 1
ATOM 1648 N N . ARG A 1 215 ? -1.732 -3.522 6.386 1.00 98.88 215 ARG A N 1
ATOM 1649 C CA . ARG A 1 215 ? -1.394 -3.663 4.965 1.00 98.88 215 ARG A CA 1
ATOM 1650 C C . ARG A 1 215 ? -0.087 -2.951 4.644 1.00 98.88 215 ARG A C 1
ATOM 1652 O O . ARG A 1 215 ? 0.165 -1.848 5.127 1.00 98.88 215 ARG A O 1
ATOM 1659 N N . VAL A 1 216 ? 0.721 -3.548 3.775 1.00 98.81 216 VAL A N 1
ATOM 1660 C CA . VAL A 1 216 ? 1.855 -2.851 3.156 1.00 98.81 216 VAL A CA 1
ATOM 1661 C C . VAL A 1 216 ? 1.594 -2.701 1.666 1.00 98.81 216 VAL A C 1
ATOM 1663 O O . VAL A 1 216 ? 1.344 -3.683 0.968 1.00 98.81 216 VAL A O 1
ATOM 1666 N N . HIS A 1 217 ? 1.663 -1.464 1.184 1.00 98.81 217 HIS A N 1
ATOM 1667 C CA . HIS A 1 217 ? 1.636 -1.147 -0.237 1.00 98.81 217 HIS A CA 1
ATOM 1668 C C . HIS A 1 217 ? 3.074 -0.942 -0.702 1.00 98.81 217 HIS A C 1
ATOM 1670 O O . HIS A 1 217 ? 3.755 -0.019 -0.261 1.00 98.81 217 HIS A O 1
ATOM 1676 N N . THR A 1 218 ? 3.563 -1.823 -1.570 1.00 98.56 218 THR A N 1
ATOM 1677 C CA . THR A 1 218 ? 4.887 -1.698 -2.179 1.00 98.56 218 THR A CA 1
ATOM 1678 C C . THR A 1 218 ? 4.788 -1.390 -3.667 1.00 98.56 218 THR A C 1
ATOM 1680 O O . THR A 1 218 ? 3.831 -1.776 -4.332 1.00 98.56 218 THR A O 1
ATOM 1683 N N . PHE A 1 219 ? 5.753 -0.653 -4.205 1.00 98.25 219 PHE A N 1
ATOM 1684 C CA . PHE A 1 219 ? 5.723 -0.222 -5.599 1.00 98.25 219 PHE A CA 1
ATOM 1685 C C . PHE A 1 219 ? 7.120 -0.169 -6.208 1.00 98.25 219 PHE A C 1
ATOM 1687 O O . PHE A 1 219 ? 8.119 0.045 -5.515 1.00 98.25 219 PHE A O 1
ATOM 1694 N N . ILE A 1 220 ? 7.173 -0.321 -7.528 1.00 97.94 220 ILE A N 1
ATOM 1695 C CA . ILE A 1 220 ? 8.376 -0.111 -8.335 1.00 97.94 220 ILE A CA 1
ATOM 1696 C C . ILE A 1 220 ? 7.979 0.477 -9.687 1.00 97.94 220 ILE A C 1
ATOM 1698 O O . ILE A 1 220 ? 6.920 0.146 -10.223 1.00 97.94 220 ILE A O 1
ATOM 1702 N N . ALA A 1 221 ? 8.807 1.366 -10.233 1.00 96.75 221 ALA A N 1
ATOM 1703 C CA . ALA A 1 221 ? 8.545 1.966 -11.535 1.00 96.75 221 ALA A CA 1
ATOM 1704 C C . ALA A 1 221 ? 8.684 0.937 -12.661 1.00 96.75 221 ALA A C 1
ATOM 1706 O O . ALA A 1 221 ? 9.614 0.134 -12.663 1.00 96.75 221 ALA A O 1
ATOM 1707 N N . THR A 1 222 ? 7.764 0.989 -13.625 1.00 96.88 222 THR A N 1
ATOM 1708 C CA . THR A 1 222 ? 7.675 0.001 -14.719 1.00 96.88 222 THR A CA 1
ATOM 1709 C C . THR A 1 222 ? 7.729 0.606 -16.120 1.00 96.88 222 THR A C 1
ATOM 1711 O O . THR A 1 222 ? 7.716 -0.130 -17.106 1.00 96.88 222 THR A O 1
ATOM 1714 N N . SER A 1 223 ? 7.822 1.934 -16.226 1.00 95.69 223 SER A N 1
ATOM 1715 C CA . SER A 1 223 ? 7.980 2.614 -17.509 1.00 95.69 223 SER A CA 1
ATOM 1716 C C . SER A 1 223 ? 9.438 2.618 -17.944 1.00 95.69 223 SER A C 1
ATOM 1718 O O . SER A 1 223 ? 10.337 2.744 -17.111 1.00 95.69 223 SER A O 1
ATOM 1720 N N . ASP A 1 224 ? 9.675 2.529 -19.253 1.00 92.56 224 ASP A N 1
ATOM 1721 C CA . ASP A 1 224 ? 11.031 2.442 -19.812 1.00 92.56 224 ASP A CA 1
ATOM 1722 C C . ASP A 1 224 ? 11.903 3.631 -19.357 1.00 92.56 224 ASP A C 1
ATOM 1724 O O . ASP A 1 224 ? 13.024 3.440 -18.894 1.00 92.56 224 ASP A O 1
ATOM 1728 N N . ILE A 1 225 ? 11.333 4.844 -19.343 1.00 93.25 225 ILE A N 1
ATOM 1729 C CA . ILE A 1 225 ? 11.996 6.078 -18.880 1.00 93.25 225 ILE A CA 1
ATOM 1730 C C . ILE A 1 225 ? 12.449 5.963 -17.418 1.00 93.25 225 ILE A C 1
ATOM 1732 O O . ILE A 1 225 ? 13.568 6.351 -17.077 1.00 93.25 225 ILE A O 1
ATOM 1736 N N . HIS A 1 226 ? 11.591 5.460 -16.524 1.00 93.62 226 HIS A N 1
ATOM 1737 C CA . HIS A 1 226 ? 11.962 5.322 -15.119 1.00 93.62 226 HIS A CA 1
ATOM 1738 C C . HIS A 1 226 ? 12.915 4.149 -14.887 1.00 93.62 226 HIS A C 1
ATOM 1740 O O . HIS A 1 226 ? 13.825 4.277 -14.068 1.00 93.62 226 HIS A O 1
ATOM 1746 N N . MET A 1 227 ? 12.751 3.031 -15.593 1.00 92.50 227 MET A N 1
ATOM 1747 C CA . MET A 1 227 ? 13.679 1.904 -15.485 1.00 92.50 227 MET A CA 1
ATOM 1748 C C . MET A 1 227 ? 15.091 2.312 -15.919 1.00 92.50 227 MET A C 1
ATOM 1750 O O . MET A 1 227 ? 16.045 2.058 -15.186 1.00 92.50 227 MET A O 1
ATOM 1754 N N . GLU A 1 228 ? 15.221 3.044 -17.028 1.00 90.56 228 GLU A N 1
ATOM 1755 C CA . GLU A 1 228 ? 16.511 3.497 -17.553 1.00 90.56 228 GLU A CA 1
ATOM 1756 C C . GLU A 1 228 ? 17.133 4.623 -16.712 1.00 90.56 228 GLU A C 1
ATOM 1758 O O . GLU A 1 228 ? 18.295 4.538 -16.309 1.00 90.56 228 GLU A O 1
ATOM 1763 N N . HIS A 1 229 ? 16.376 5.682 -16.410 1.00 91.50 229 HIS A N 1
ATOM 1764 C CA . HIS A 1 229 ? 16.957 6.906 -15.847 1.00 91.50 229 HIS A CA 1
ATOM 1765 C C . HIS A 1 229 ? 16.828 7.036 -14.323 1.00 91.50 229 HIS A C 1
ATOM 1767 O O . HIS A 1 229 ? 17.693 7.659 -13.703 1.00 91.50 229 HIS A O 1
ATOM 1773 N N . LYS A 1 230 ? 15.778 6.469 -13.706 1.00 91.56 230 LYS A N 1
ATOM 1774 C CA . LYS A 1 230 ? 15.530 6.554 -12.250 1.00 91.56 230 LYS A CA 1
ATOM 1775 C C . LYS A 1 230 ? 16.104 5.344 -11.517 1.00 91.56 230 LYS A C 1
ATOM 1777 O O . LYS A 1 230 ? 16.842 5.520 -10.553 1.00 91.56 230 LYS A O 1
ATOM 1782 N N . LEU A 1 231 ? 15.755 4.136 -11.958 1.00 92.25 231 LEU A N 1
ATOM 1783 C CA . LEU A 1 231 ? 16.149 2.890 -11.294 1.00 92.25 231 LEU A CA 1
ATOM 1784 C C . LEU A 1 231 ? 17.506 2.377 -11.774 1.00 92.25 231 LEU A C 1
ATOM 1786 O O . LEU A 1 231 ? 18.244 1.810 -10.973 1.00 92.25 231 LEU A O 1
ATOM 1790 N N . ARG A 1 232 ? 17.836 2.600 -13.054 1.00 94.38 232 ARG A N 1
ATOM 1791 C CA . ARG A 1 232 ? 18.991 1.997 -13.739 1.00 94.38 232 ARG A CA 1
ATOM 1792 C C . ARG A 1 232 ? 18.977 0.470 -13.622 1.00 94.38 232 ARG A C 1
ATOM 1794 O O . ARG A 1 232 ? 19.991 -0.140 -13.304 1.00 94.38 232 ARG A O 1
ATOM 1801 N N . MET A 1 233 ? 17.801 -0.113 -13.845 1.00 94.94 233 MET A N 1
ATOM 1802 C CA . MET A 1 233 ? 17.545 -1.549 -13.745 1.00 94.94 233 MET A CA 1
ATOM 1803 C C . MET A 1 233 ? 17.006 -2.083 -15.068 1.00 94.94 233 MET A C 1
ATOM 1805 O O . MET A 1 233 ? 16.247 -1.411 -15.767 1.00 94.94 233 MET A O 1
ATOM 1809 N N . THR A 1 234 ? 17.370 -3.318 -15.381 1.00 97.06 234 THR A N 1
ATOM 1810 C CA . THR A 1 234 ? 16.759 -4.110 -16.448 1.00 97.06 234 THR A CA 1
ATOM 1811 C C . THR A 1 234 ? 15.351 -4.572 -16.057 1.00 97.06 234 THR A C 1
ATOM 1813 O O . THR A 1 234 ? 14.993 -4.620 -14.880 1.00 97.06 234 THR A O 1
ATOM 1816 N N . GLU A 1 235 ? 14.543 -4.970 -17.045 1.00 96.62 235 GLU A N 1
ATOM 1817 C CA . GLU A 1 235 ? 13.218 -5.564 -16.805 1.00 96.62 235 GLU A CA 1
ATOM 1818 C C . GLU A 1 235 ? 13.264 -6.747 -15.823 1.00 96.62 235 GLU A C 1
ATOM 1820 O O . GLU A 1 235 ? 12.378 -6.899 -14.980 1.00 96.62 235 GLU A O 1
ATOM 1825 N N . ASP A 1 236 ? 14.291 -7.592 -15.940 1.00 97.88 236 ASP A N 1
ATOM 1826 C CA . ASP A 1 236 ? 14.449 -8.797 -15.125 1.00 97.88 236 ASP A CA 1
ATOM 1827 C C . ASP A 1 236 ? 14.745 -8.437 -13.665 1.00 97.88 236 ASP A C 1
ATOM 1829 O O . ASP A 1 236 ? 14.113 -8.989 -12.766 1.00 97.88 236 ASP A O 1
ATOM 1833 N N . GLU A 1 237 ? 15.616 -7.452 -13.433 1.00 97.75 237 GLU A N 1
ATOM 1834 C CA . GLU A 1 237 ? 15.919 -6.930 -12.094 1.00 97.75 237 GLU A CA 1
ATOM 1835 C 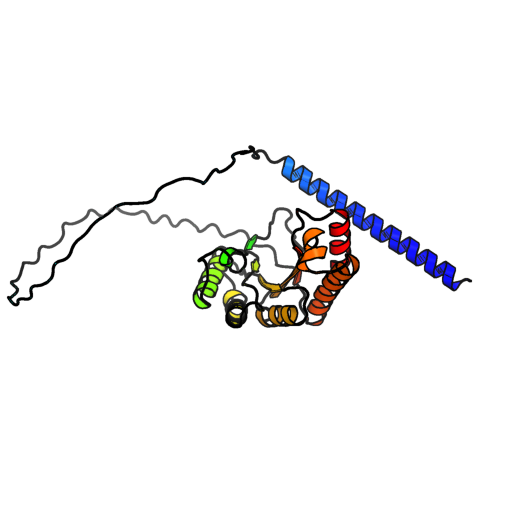C . GLU A 1 237 ? 14.706 -6.241 -11.457 1.00 97.75 237 GLU A C 1
ATOM 1837 O O . GLU A 1 237 ? 14.477 -6.375 -10.255 1.00 97.75 237 GLU A O 1
ATOM 1842 N N . VAL A 1 238 ? 13.893 -5.521 -12.238 1.00 97.81 238 VAL A N 1
ATOM 1843 C CA . VAL A 1 238 ? 12.649 -4.904 -11.742 1.00 97.81 238 VAL A CA 1
ATOM 1844 C C . VAL A 1 238 ? 11.657 -5.975 -11.290 1.00 97.81 238 VAL A C 1
ATOM 1846 O O . VAL A 1 238 ? 11.089 -5.874 -10.199 1.00 97.81 238 VAL A O 1
ATOM 1849 N N . VAL A 1 239 ? 11.468 -7.026 -12.094 1.00 98.38 239 VAL A N 1
ATOM 1850 C CA . VAL A 1 239 ? 10.596 -8.156 -11.739 1.00 98.38 239 VAL A CA 1
ATOM 1851 C C . VAL A 1 239 ? 11.128 -8.890 -10.509 1.00 98.38 239 VAL A C 1
ATOM 1853 O O . VAL A 1 239 ? 10.355 -9.192 -9.600 1.00 98.38 239 VAL A O 1
ATOM 1856 N N . GLU A 1 240 ? 12.432 -9.157 -10.452 1.00 98.38 240 GLU A N 1
ATOM 1857 C CA . GLU A 1 240 ? 13.065 -9.815 -9.310 1.00 98.38 240 GLU A CA 1
ATOM 1858 C C . GLU A 1 240 ? 12.895 -9.000 -8.022 1.00 98.38 240 GLU A C 1
ATOM 1860 O O . GLU A 1 240 ? 12.456 -9.548 -7.009 1.00 98.38 240 GLU A O 1
ATOM 1865 N N . ASN A 1 241 ? 13.147 -7.689 -8.060 1.00 98.12 241 ASN A N 1
ATOM 1866 C CA . ASN A 1 241 ? 12.964 -6.809 -6.906 1.00 98.12 241 ASN A CA 1
ATOM 1867 C C . ASN A 1 241 ? 11.508 -6.764 -6.430 1.00 98.12 241 ASN A C 1
ATOM 1869 O O . ASN A 1 241 ? 11.256 -6.855 -5.227 1.00 98.12 241 ASN A O 1
ATOM 1873 N N . ALA A 1 242 ? 10.545 -6.676 -7.352 1.00 98.38 242 ALA A N 1
ATOM 1874 C CA . ALA A 1 242 ? 9.123 -6.702 -7.017 1.00 98.38 242 ALA A CA 1
ATOM 1875 C C . ALA A 1 242 ? 8.727 -8.007 -6.304 1.00 98.38 242 ALA A C 1
ATOM 1877 O O . ALA A 1 242 ? 8.093 -7.983 -5.247 1.00 98.38 242 ALA A O 1
ATOM 1878 N N . VAL A 1 243 ? 9.146 -9.154 -6.850 1.00 98.62 243 VAL A N 1
ATOM 1879 C CA . VAL A 1 243 ? 8.867 -10.477 -6.272 1.00 98.62 243 VAL A CA 1
ATOM 1880 C C . VAL A 1 243 ? 9.551 -10.644 -4.915 1.00 98.62 243 VAL A C 1
ATOM 1882 O O . VAL A 1 243 ? 8.933 -11.136 -3.970 1.00 98.62 243 VAL A O 1
ATOM 1885 N N . ASN A 1 244 ? 10.813 -10.232 -4.796 1.00 98.50 244 ASN A N 1
ATOM 1886 C CA . ASN A 1 244 ? 11.570 -10.335 -3.552 1.00 98.50 244 ASN A CA 1
ATOM 1887 C C . ASN A 1 244 ? 10.957 -9.464 -2.452 1.00 98.50 244 ASN A C 1
ATOM 1889 O O . ASN A 1 244 ? 10.849 -9.930 -1.320 1.00 98.50 244 ASN A O 1
ATOM 1893 N N . ALA A 1 245 ? 10.477 -8.260 -2.776 1.00 98.56 245 ALA A N 1
ATOM 1894 C CA . ALA A 1 245 ? 9.798 -7.393 -1.817 1.00 98.56 245 ALA A CA 1
ATOM 1895 C C . ALA A 1 245 ? 8.518 -8.034 -1.253 1.00 98.56 245 ALA A C 1
ATOM 1897 O O . ALA A 1 245 ? 8.331 -8.074 -0.036 1.00 98.56 245 ALA A O 1
ATOM 1898 N N . VAL A 1 246 ? 7.665 -8.602 -2.115 1.00 98.44 246 VAL A N 1
ATOM 1899 C CA . VAL A 1 246 ? 6.430 -9.275 -1.675 1.00 98.44 246 VAL A CA 1
ATOM 1900 C C . VAL A 1 246 ? 6.731 -10.537 -0.866 1.00 98.44 246 VAL A C 1
ATOM 1902 O O . VAL A 1 246 ? 6.133 -10.746 0.190 1.00 98.44 246 VAL A O 1
ATOM 1905 N N . LYS A 1 247 ? 7.702 -11.353 -1.295 1.00 98.44 247 LYS A N 1
ATOM 1906 C CA . LYS A 1 247 ? 8.144 -12.530 -0.528 1.00 98.44 247 LYS A CA 1
ATOM 1907 C C . LYS A 1 247 ? 8.709 -12.154 0.834 1.00 98.44 247 LYS A C 1
ATOM 1909 O O . LYS A 1 247 ? 8.425 -12.835 1.815 1.00 98.44 247 LYS A O 1
ATOM 1914 N N . TYR A 1 248 ? 9.493 -11.082 0.894 1.00 98.69 248 TYR A N 1
ATOM 1915 C CA . TYR A 1 248 ? 10.068 -10.588 2.136 1.00 98.69 248 TYR A CA 1
ATOM 1916 C C . TYR A 1 248 ? 8.971 -10.161 3.117 1.00 98.69 248 TYR A C 1
ATOM 1918 O O . TYR A 1 248 ? 8.939 -10.651 4.242 1.00 98.69 248 TYR A O 1
ATOM 1926 N N . LEU A 1 249 ? 8.008 -9.348 2.668 1.00 98.56 249 LEU A N 1
ATOM 1927 C CA . LEU A 1 249 ? 6.852 -8.946 3.477 1.00 98.56 249 LEU A CA 1
ATOM 1928 C C . LEU A 1 249 ? 6.026 -10.148 3.955 1.00 98.56 249 LEU A C 1
ATO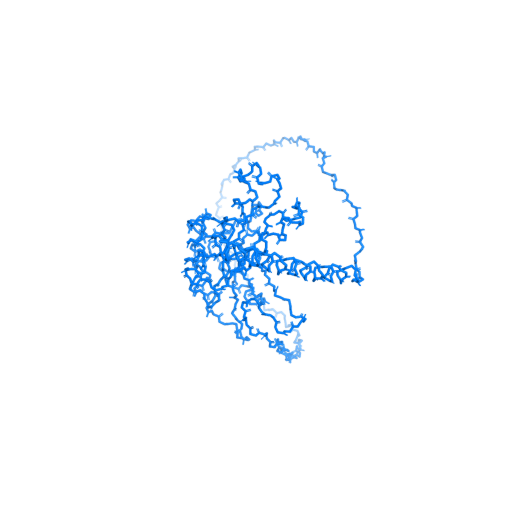M 1930 O O . LEU A 1 249 ? 5.666 -10.211 5.131 1.00 98.56 249 LEU A O 1
ATOM 1934 N N . LYS A 1 250 ? 5.783 -11.138 3.085 1.00 97.94 250 LYS A N 1
ATOM 1935 C CA . LYS A 1 250 ? 5.145 -12.402 3.488 1.00 97.94 250 LYS A CA 1
ATOM 1936 C C . LYS A 1 250 ? 5.946 -13.123 4.572 1.00 97.94 250 LYS A C 1
ATOM 1938 O O . LYS A 1 250 ? 5.359 -13.596 5.539 1.00 97.94 250 LYS A O 1
ATOM 1943 N N . GLY A 1 251 ? 7.272 -13.175 4.442 1.00 98.31 251 GLY A N 1
ATOM 1944 C CA . GLY A 1 251 ? 8.172 -13.766 5.435 1.00 98.31 251 GLY A CA 1
ATOM 1945 C C . GLY A 1 251 ? 8.143 -13.063 6.797 1.00 98.31 251 GLY A C 1
ATOM 1946 O O . GLY A 1 251 ? 8.354 -13.714 7.816 1.00 98.31 251 GLY A O 1
ATOM 1947 N N . LEU A 1 252 ? 7.824 -11.765 6.829 1.00 97.94 252 LEU A N 1
ATOM 1948 C CA . LEU A 1 252 ? 7.628 -10.992 8.061 1.00 97.94 252 LEU A CA 1
ATOM 1949 C C . LEU A 1 252 ? 6.253 -11.206 8.724 1.00 97.94 252 LEU A C 1
ATOM 1951 O O . LEU A 1 252 ? 6.036 -10.716 9.833 1.00 97.94 252 LEU A O 1
ATOM 1955 N N . GLY A 1 253 ? 5.333 -11.918 8.064 1.00 97.62 253 GLY A N 1
ATOM 1956 C CA . GLY A 1 253 ? 3.962 -12.142 8.533 1.00 97.62 253 GLY A CA 1
ATOM 1957 C C . GLY A 1 253 ? 2.928 -11.149 7.989 1.00 97.62 253 GLY A C 1
ATOM 1958 O O . GLY A 1 253 ? 1.808 -11.105 8.491 1.00 97.62 253 GLY A O 1
ATOM 1959 N N . CYS A 1 254 ? 3.268 -10.349 6.972 1.00 97.94 254 CYS A N 1
ATOM 1960 C CA . CYS A 1 254 ? 2.315 -9.442 6.335 1.00 97.94 254 CYS A CA 1
ATOM 1961 C C . CYS A 1 254 ? 1.422 -10.204 5.350 1.00 97.94 254 CYS A C 1
ATOM 1963 O O . CYS A 1 254 ? 1.857 -10.575 4.259 1.00 97.94 254 CYS A O 1
ATOM 1965 N N . ASP A 1 255 ? 0.161 -10.437 5.717 1.00 96.94 255 ASP A N 1
ATOM 1966 C CA . ASP A 1 255 ? -0.745 -11.210 4.868 1.00 96.94 255 ASP A CA 1
ATOM 1967 C C . ASP A 1 255 ? -1.439 -10.409 3.767 1.00 96.94 255 ASP A C 1
ATOM 1969 O O . ASP A 1 255 ? -1.778 -10.982 2.726 1.00 96.94 255 ASP A O 1
ATOM 1973 N N . ASP A 1 256 ? -1.598 -9.105 3.968 1.00 98.56 256 ASP A N 1
ATOM 1974 C CA . ASP A 1 256 ? -2.245 -8.189 3.039 1.00 98.56 256 ASP A CA 1
ATOM 1975 C C . ASP A 1 256 ? -1.212 -7.254 2.403 1.00 98.56 256 ASP A C 1
ATOM 1977 O O . ASP A 1 256 ? -0.770 -6.272 3.001 1.00 98.56 256 ASP A O 1
ATOM 1981 N N . ILE A 1 257 ? -0.800 -7.599 1.185 1.00 98.69 257 ILE A N 1
ATOM 1982 C CA . ILE A 1 257 ? 0.229 -6.879 0.436 1.00 98.69 257 ILE A CA 1
ATOM 1983 C C . ILE A 1 257 ? -0.390 -6.370 -0.855 1.00 98.69 257 ILE A C 1
ATOM 1985 O O . ILE A 1 257 ? -0.953 -7.139 -1.637 1.00 98.69 257 ILE A O 1
ATOM 1989 N N . GLU A 1 258 ? -0.256 -5.071 -1.083 1.00 98.62 258 GLU A N 1
ATOM 1990 C CA . GLU A 1 258 ? -0.617 -4.428 -2.338 1.00 98.62 258 GLU A CA 1
ATOM 1991 C C . GLU A 1 258 ? 0.653 -4.110 -3.125 1.00 98.62 258 GLU A C 1
ATOM 1993 O O . GLU A 1 258 ? 1.627 -3.615 -2.560 1.00 98.62 258 GLU A O 1
ATOM 1998 N N . PHE A 1 259 ? 0.655 -4.410 -4.424 1.00 98.62 259 PHE A N 1
ATOM 1999 C CA . PHE A 1 259 ? 1.757 -4.074 -5.317 1.00 98.62 259 PHE A CA 1
ATOM 2000 C C . PHE A 1 259 ? 1.275 -3.167 -6.444 1.00 98.62 259 PHE A C 1
ATOM 2002 O O . PHE A 1 259 ? 0.366 -3.550 -7.185 1.00 98.62 259 PHE A O 1
ATOM 2009 N N . SER A 1 260 ? 1.935 -2.021 -6.612 1.00 98.44 260 SER A N 1
ATOM 2010 C CA . SER A 1 260 ? 1.647 -1.087 -7.700 1.00 98.44 260 SER A CA 1
ATOM 2011 C C . SER A 1 260 ? 2.816 -0.959 -8.679 1.00 98.44 260 SER A C 1
ATOM 2013 O O . SER A 1 260 ? 3.927 -0.601 -8.275 1.00 98.44 260 SER A O 1
ATOM 2015 N N . PRO A 1 261 ? 2.583 -1.174 -9.985 1.00 97.75 261 PRO A N 1
ATOM 2016 C CA . PRO A 1 261 ? 3.502 -0.720 -11.016 1.00 97.75 261 PRO A CA 1
ATOM 2017 C C . PRO A 1 261 ? 3.442 0.814 -11.104 1.00 97.75 261 PRO A C 1
ATOM 2019 O O . PRO A 1 261 ? 2.498 1.386 -11.653 1.00 97.75 261 PRO A O 1
ATOM 2022 N N . GLU A 1 262 ? 4.442 1.501 -10.548 1.00 96.81 262 GLU A N 1
ATOM 2023 C CA . GLU A 1 262 ? 4.544 2.958 -10.655 1.00 96.81 262 GLU A CA 1
ATOM 2024 C C . GLU A 1 262 ? 4.719 3.339 -12.131 1.00 96.81 262 GLU A C 1
ATOM 2026 O O . GLU A 1 262 ? 5.463 2.704 -12.887 1.00 96.81 262 GLU A O 1
ATOM 2031 N N . ASP A 1 263 ? 4.004 4.391 -12.530 1.00 96.31 263 ASP A N 1
ATOM 2032 C CA . ASP A 1 263 ? 3.965 4.894 -13.901 1.00 96.31 263 ASP A CA 1
ATOM 2033 C C . ASP A 1 263 ? 3.384 3.916 -14.945 1.00 96.31 263 ASP A C 1
ATOM 2035 O O . ASP A 1 263 ? 3.720 3.957 -16.133 1.00 96.31 263 ASP A O 1
ATOM 2039 N N . ALA A 1 264 ? 2.459 3.049 -14.519 1.00 95.94 264 ALA A N 1
ATOM 2040 C CA . ALA A 1 264 ? 1.799 2.070 -15.386 1.00 95.94 264 ALA A CA 1
ATOM 2041 C C . ALA A 1 264 ? 1.157 2.679 -16.645 1.00 95.94 264 ALA A C 1
ATOM 2043 O O . ALA A 1 264 ? 1.179 2.057 -17.703 1.00 95.94 264 ALA A O 1
ATOM 2044 N N . GLY A 1 265 ? 0.633 3.909 -16.572 1.00 96.50 265 GLY A N 1
ATOM 2045 C CA . GLY A 1 265 ? 0.010 4.587 -17.717 1.00 96.50 265 GLY A CA 1
ATOM 2046 C C . GLY A 1 265 ? 0.959 4.870 -18.891 1.00 96.50 265 GLY A C 1
ATOM 2047 O O . GLY A 1 265 ? 0.491 5.102 -20.002 1.00 96.50 265 GLY A O 1
ATOM 2048 N N . ARG A 1 266 ? 2.278 4.835 -18.659 1.00 95.94 266 ARG A N 1
ATOM 2049 C CA . ARG A 1 266 ? 3.331 5.002 -19.678 1.00 95.94 266 ARG A CA 1
ATOM 2050 C C . ARG A 1 266 ? 4.166 3.734 -19.885 1.00 95.94 266 ARG A C 1
ATOM 2052 O O . ARG A 1 266 ? 5.194 3.780 -20.553 1.00 95.94 266 ARG A O 1
ATOM 2059 N N . SER A 1 267 ? 3.752 2.616 -19.296 1.00 96.50 267 SER A N 1
ATOM 2060 C CA . SER A 1 267 ? 4.474 1.344 -19.354 1.00 96.50 267 SER A CA 1
ATOM 2061 C C . SER A 1 267 ? 3.932 0.451 -20.466 1.00 96.50 267 SER A C 1
ATOM 2063 O O . SER A 1 267 ? 2.751 0.515 -20.813 1.00 96.50 267 SER A O 1
ATOM 2065 N N . ARG A 1 268 ? 4.785 -0.419 -21.018 1.00 96.88 268 ARG A N 1
ATOM 2066 C CA . ARG A 1 268 ? 4.366 -1.408 -22.020 1.00 96.88 268 ARG A CA 1
ATOM 2067 C C . ARG A 1 268 ? 3.415 -2.437 -21.384 1.00 96.88 268 ARG A C 1
ATOM 2069 O O . ARG A 1 268 ? 3.799 -3.046 -20.379 1.00 96.88 268 ARG A O 1
ATOM 2076 N N . PRO A 1 269 ? 2.206 -2.674 -21.935 1.00 97.31 269 PRO A N 1
ATOM 2077 C CA . PRO A 1 269 ? 1.244 -3.619 -21.360 1.00 97.31 269 PRO A CA 1
ATOM 2078 C C . PRO A 1 269 ? 1.810 -5.024 -21.126 1.00 97.31 269 PRO A C 1
ATOM 2080 O O . PRO A 1 269 ? 1.534 -5.638 -20.098 1.00 97.31 269 PRO A O 1
ATOM 2083 N N . GLU A 1 270 ? 2.653 -5.519 -22.031 1.00 97.38 270 GLU A N 1
ATOM 2084 C CA . GLU A 1 270 ? 3.269 -6.844 -21.944 1.00 97.38 270 GLU A CA 1
ATOM 2085 C C . GLU A 1 270 ? 4.178 -6.969 -20.716 1.00 97.38 270 GLU A C 1
ATOM 2087 O O . GLU A 1 270 ? 4.170 -7.996 -20.030 1.00 97.38 270 GLU A O 1
ATOM 2092 N N . PHE A 1 271 ? 4.930 -5.908 -20.408 1.00 97.56 271 PHE A N 1
ATOM 2093 C CA . PHE A 1 271 ? 5.779 -5.864 -19.224 1.00 97.56 271 PHE A CA 1
ATOM 2094 C C . PHE A 1 271 ? 4.944 -5.763 -17.941 1.00 97.56 271 PHE A C 1
ATOM 2096 O O . PHE A 1 271 ? 5.224 -6.471 -16.972 1.00 97.56 271 PHE A O 1
ATOM 2103 N N . LEU A 1 272 ? 3.850 -4.989 -17.956 1.00 98.00 272 LEU A N 1
ATOM 2104 C CA . LEU A 1 272 ? 2.897 -4.941 -16.840 1.00 98.00 272 LEU A CA 1
ATOM 2105 C C . LEU A 1 272 ? 2.301 -6.323 -16.539 1.00 98.00 272 LEU A C 1
ATOM 2107 O O . LEU A 1 272 ? 2.258 -6.741 -15.382 1.00 98.00 272 LEU A O 1
ATOM 2111 N N . TYR A 1 273 ? 1.882 -7.072 -17.564 1.00 97.88 273 TYR A N 1
ATOM 2112 C CA . TYR A 1 273 ? 1.369 -8.433 -17.376 1.00 97.88 273 TYR A CA 1
ATOM 2113 C C . TYR A 1 273 ? 2.419 -9.355 -16.774 1.00 97.88 273 TYR A C 1
ATOM 2115 O O . TYR A 1 273 ? 2.098 -10.160 -15.900 1.00 97.88 273 TYR A O 1
ATOM 2123 N N . ARG A 1 274 ? 3.669 -9.230 -17.227 1.00 98.00 274 ARG A N 1
ATOM 2124 C CA . ARG A 1 274 ? 4.790 -10.011 -16.714 1.00 98.00 274 ARG A CA 1
ATOM 2125 C C . ARG A 1 274 ? 5.009 -9.745 -15.226 1.00 98.00 274 ARG A C 1
ATOM 2127 O O . ARG A 1 274 ? 4.965 -10.694 -14.448 1.00 98.00 274 ARG A O 1
ATOM 2134 N N . VAL A 1 275 ? 5.211 -8.489 -14.825 1.00 98.06 275 VAL A N 1
ATOM 2135 C CA . VAL A 1 275 ? 5.513 -8.155 -13.424 1.00 98.06 275 VAL A CA 1
ATOM 2136 C C . VAL A 1 275 ? 4.350 -8.511 -12.497 1.00 98.06 275 VAL A C 1
ATOM 2138 O O . VAL A 1 275 ? 4.562 -9.179 -11.489 1.00 98.06 275 VAL A O 1
ATOM 2141 N N . LEU A 1 276 ? 3.107 -8.189 -12.875 1.00 98.19 276 LEU A N 1
ATOM 2142 C CA . LEU A 1 276 ? 1.927 -8.520 -12.071 1.00 98.19 276 LEU A CA 1
ATOM 2143 C C . LEU A 1 276 ? 1.748 -10.037 -11.921 1.00 98.19 276 LEU A C 1
ATOM 2145 O O . LEU A 1 276 ? 1.466 -10.523 -10.827 1.00 98.19 276 LEU A O 1
ATOM 2149 N N . ALA A 1 277 ? 1.939 -10.807 -12.997 1.00 98.19 277 ALA A N 1
ATOM 2150 C CA . ALA A 1 277 ? 1.803 -12.260 -12.948 1.00 98.19 277 ALA A CA 1
ATOM 2151 C C . ALA A 1 277 ? 2.882 -12.940 -12.096 1.00 98.19 277 ALA A C 1
ATOM 2153 O O . ALA A 1 277 ? 2.617 -14.008 -11.546 1.00 98.19 277 ALA A O 1
ATOM 2154 N N . GLU A 1 278 ? 4.088 -12.375 -12.012 1.00 98.38 278 GLU A N 1
ATOM 2155 C CA . GLU A 1 278 ? 5.145 -12.897 -11.144 1.00 98.38 278 GLU A CA 1
ATOM 2156 C C . GLU A 1 278 ? 4.920 -12.511 -9.677 1.00 98.38 278 GLU A C 1
ATOM 2158 O O . GLU A 1 278 ? 5.082 -13.367 -8.813 1.00 98.38 278 GLU A O 1
ATOM 2163 N N . VAL A 1 279 ? 4.468 -11.284 -9.397 1.00 97.75 279 VAL A N 1
ATOM 2164 C CA . VAL A 1 279 ? 4.199 -10.806 -8.028 1.00 97.75 279 VAL A CA 1
ATOM 2165 C C . VAL A 1 279 ? 3.029 -11.536 -7.353 1.00 97.75 279 VAL A C 1
ATOM 2167 O O . VAL A 1 279 ? 3.037 -11.719 -6.141 1.00 97.75 279 VAL A O 1
ATOM 2170 N N . ILE A 1 280 ? 2.028 -11.983 -8.118 1.00 96.94 280 ILE A N 1
ATOM 2171 C CA . ILE A 1 280 ? 0.857 -12.706 -7.581 1.00 96.94 280 ILE A CA 1
ATOM 2172 C C . ILE A 1 280 ? 1.201 -14.123 -7.066 1.00 96.94 280 ILE A C 1
ATOM 2174 O O . ILE A 1 280 ? 0.401 -14.706 -6.332 1.00 96.94 280 ILE A O 1
ATOM 2178 N N . LYS A 1 281 ? 2.332 -14.710 -7.475 1.00 93.75 281 LYS A N 1
ATOM 2179 C CA . LYS A 1 281 ? 2.687 -16.108 -7.162 1.00 93.75 281 LYS A CA 1
ATOM 2180 C C . LYS A 1 281 ? 3.188 -16.300 -5.739 1.00 93.75 281 LYS A C 1
ATOM 2182 O O . LYS A 1 281 ? 2.803 -17.346 -5.172 1.00 93.75 281 LYS A O 1
#

pLDDT: mean 76.92, std 27.09, range [24.31, 98.88]

Sequence (281 aa):
EDRQAREGRRERKAFRRRKLVAVRVERGMERVLRRASSLPGARRSTGACPVLARRAAESGGARGLLRQGRDGTRPSRTVLSPPVRAAVSSESGSKEKKARPLRPKYVPNKIDDPNYVRIFDTTLRDGEQSPGATLTIDEKVQIASQLSKLGVDIIEAGFPRASPDDFKAVQLIAQTVGTRPQEDGHIPVICGLSRTVQADLDAAWNAVKEAAFPRVHTFIATSDIHMEHKLRMTEDEVVENAVNAVKYLKGLGCDDIEFSPEDAGRSRPEFLYRVLAEVIK

Foldseek 3Di:
DVVVVVVVVVVVVVVVVLVVVLVVVVVVVVVVVVVVVPDPDPDDDPDDDDDDDDDDDDDDDDDDDDDDDDDDDDDDDDDDDDDDDDDDPDPPPPPPPPPDPQADDDDAPDDPDPPDDAAEDCCQAPVCPPPPNPDFLVRLLVVLQVCVVVPHQAYASYQQVPDVRSLVSLQVCQQPQLADADPSRDRHEREHEAELDPVSLVSRCVSNVSGPHYEYEYEDEAAPCCCVPPVVHDLVVRLVSLQVSLVVNVVVVHPHYHYDHPPPVRHDVVSVSVSVVSNVD

Organism: NCBI:txid1461544

Secondary structure (DSSP, 8-state):
-HHHHHHHHHHHHHHHHHHHHHHHHHHHHHHHHHHHHTSTT------PPP------------------------------PPP---------------PPPPPPPPBTTB-SSTT----EE-IIIIITTSTT----HHHHHHHHHHHHHHT-SEEEEE-TTT-HHHHHHHHHHHHHTTT---TTS--PEEEEEEESSHHHHHHHHHHHTTSSSEEEEEEEE-SHHHIIIII---HHHHHHHHHHHHHHHHHTT--EEEEEEETGGGS-HHHHHHHHHHHT-

InterPro domains:
  IPR000891 Pyruvate carboxyltransferase [PF00682] (117-280)
  IPR000891 Pyruvate carboxyltransferase [PS50991] (117-281)
  IPR002034 Alpha-isopropylmalate/homocitrate synthase, conserved site [PS00815] (124-140)
  IPR013785 Aldolase-type TIM barrel [G3DSA:3.20.20.70] (95-281)
  IPR050073 2-IPM synthase/homocitrate synthase-like [PTHR10277] (105-281)